Protein 4NAO (pdb70)

Structure (mmCIF, N/CA/C/O backbone):
data_4NAO
#
_entry.id   4NAO
#
_cell.length_a   91.304
_cell.length_b   91.304
_cell.length_c   79.189
_cell.angle_alpha   90.00
_cell.angle_beta   90.00
_cell.angle_gamma   90.00
#
_symmetry.space_group_name_H-M   'P 43 21 2'
#
loop_
_entity.id
_entity.type
_entity.pdbx_description
1 polymer 'Putative oxygenase'
2 non-polymer 'HEXAETHYLENE GLYCOL'
3 non-polymer '2-OXOGLUTARIC ACID'
4 non-polymer 'SODIUM ION'
5 non-polymer 'FE (II) ION'
6 water water
#
loop_
_atom_site.group_PDB
_atom_site.id
_atom_site.type_symbol
_atom_site.label_atom_id
_atom_site.label_alt_id
_atom_site.label_comp_id
_atom_site.label_asym_id
_atom_site.label_entity_id
_atom_site.label_seq_id
_atom_site.pdbx_PDB_ins_code
_atom_site.Cartn_x
_atom_site.Cartn_y
_atom_site.Cartn_z
_atom_site.occupancy
_atom_site.B_iso_or_equiv
_atom_site.auth_seq_id
_atom_site.auth_comp_id
_atom_site.auth_asym_id
_atom_site.auth_atom_id
_atom_site.pdbx_PDB_model_num
ATOM 1 N N . GLY A 1 22 ? 91.338 26.204 44.860 1.00 48.78 10 GLY A N 1
ATOM 2 C CA . GLY A 1 22 ? 89.904 26.122 44.658 1.00 39.08 10 GLY A CA 1
ATOM 3 C C . GLY A 1 22 ? 89.398 27.003 43.528 1.00 36.21 10 GLY A C 1
ATOM 4 O O . GLY A 1 22 ? 90.157 27.379 42.620 1.00 35.77 10 GLY A O 1
ATOM 5 N N . THR A 1 23 ? 88.109 27.333 43.581 1.00 28.17 11 THR A N 1
ATOM 6 C CA . THR A 1 23 ? 87.432 28.048 42.508 1.00 25.03 11 THR A CA 1
ATOM 7 C C . THR A 1 23 ? 87.939 29.467 42.459 1.00 27.17 11 THR A C 1
ATOM 8 O O . THR A 1 23 ? 88.072 30.129 43.496 1.00 27.47 11 THR A O 1
ATOM 12 N N . LYS A 1 24 ? 88.266 29.916 41.259 1.00 22.21 12 LYS A N 1
ATOM 13 C CA . LYS A 1 24 ? 88.810 31.247 41.067 1.00 22.84 12 LYS A CA 1
ATOM 14 C C . LYS A 1 24 ? 87.743 32.289 41.297 1.00 20.26 12 LYS A C 1
ATOM 15 O O . LYS A 1 24 ? 86.593 32.149 40.855 1.00 19.63 12 LYS A O 1
ATOM 21 N N . ARG A 1 25 ? 88.122 33.330 42.025 1.00 22.42 13 ARG A N 1
ATOM 22 C CA . ARG A 1 25 ? 87.197 34.412 42.316 1.00 19.20 13 ARG A CA 1
ATOM 23 C C . ARG A 1 25 ? 87.649 35.685 41.614 1.00 22.39 13 ARG A C 1
ATOM 24 O O . ARG A 1 25 ? 88.777 36.159 41.823 1.00 29.88 13 ARG A O 1
ATOM 32 N N . PHE A 1 26 ? 86.737 36.261 40.853 1.00 19.02 14 PHE A N 1
ATOM 33 C CA . PHE A 1 26 ? 87.004 37.413 40.032 1.00 19.70 14 PHE A CA 1
ATOM 34 C C . PHE A 1 26 ? 86.122 38.571 40.505 1.00 22.18 14 PHE A C 1
ATOM 35 O O . PHE A 1 26 ? 85.275 38.400 41.399 1.00 21.35 14 PHE A O 1
ATOM 43 N N . SER A 1 27 ? 86.367 39.755 39.955 1.00 25.43 15 SER A N 1
ATOM 44 C CA . SER A 1 27 ? 85.509 40.903 40.217 1.00 25.84 15 SER A CA 1
ATOM 45 C C . SER A 1 27 ? 84.863 41.331 38.896 1.00 27.24 15 SER A C 1
ATOM 46 O O . SER A 1 27 ? 85.165 40.787 37.803 1.00 23.70 15 SER A O 1
ATOM 49 N N . ILE A 1 28 ? 83.994 42.331 38.976 1.00 26.79 16 ILE A N 1
ATOM 50 C CA . ILE A 1 28 ? 83.343 42.861 37.781 1.00 28.65 16 ILE A CA 1
ATOM 51 C C . ILE A 1 28 ? 84.346 43.527 36.822 1.00 29.40 16 ILE A C 1
ATOM 52 O O . ILE A 1 28 ? 84.045 43.747 35.649 1.00 28.62 16 ILE A O 1
ATOM 57 N N . GLN A 1 29 ? 85.550 43.823 37.311 1.00 30.44 17 GLN A N 1
ATOM 58 C CA . GLN A 1 29 ? 86.563 44.418 36.447 1.00 32.80 17 GLN A CA 1
ATOM 59 C C . GLN A 1 29 ? 87.526 43.400 35.850 1.00 34.52 17 GLN A C 1
ATOM 60 O O . GLN A 1 29 ? 88.443 43.768 35.123 1.00 34.59 17 GLN A O 1
ATOM 66 N N . SER A 1 30 ? 87.318 42.119 36.148 1.00 25.77 18 SER A N 1
ATOM 67 C CA . SER A 1 30 ? 88.244 41.082 35.685 1.00 25.25 18 SER A CA 1
ATOM 68 C C . SER A 1 30 ? 88.195 40.824 34.174 1.00 24.28 18 SER A C 1
ATOM 69 O O . SER A 1 30 ? 87.201 41.118 33.493 1.00 27.41 18 SER A O 1
ATOM 72 N N . ASP A 1 31 ? 89.290 40.281 33.647 1.00 24.95 19 ASP A N 1
ATOM 73 C CA . ASP A 1 31 ? 89.406 39.975 32.223 1.00 27.46 19 ASP A CA 1
ATOM 74 C C . ASP A 1 31 ? 88.492 38.804 31.844 1.00 24.52 19 ASP A C 1
ATOM 75 O O . ASP A 1 31 ? 88.657 37.692 32.372 1.00 22.97 19 ASP A O 1
ATOM 80 N N . PRO A 1 32 ? 87.535 39.023 30.911 1.00 22.09 20 PRO A N 1
ATOM 81 C CA . PRO A 1 32 ? 86.670 37.897 30.557 1.00 21.58 20 PRO A CA 1
ATOM 82 C C . PRO A 1 32 ? 87.457 36.713 30.004 1.00 18.51 20 PRO A C 1
ATOM 83 O O . PRO A 1 32 ? 86.966 35.588 30.114 1.00 19.45 20 PRO A O 1
ATOM 87 N N . VAL A 1 33 ? 88.629 36.954 29.419 1.00 19.56 21 VAL A N 1
ATOM 88 C CA . VAL A 1 33 ? 89.413 35.855 28.880 1.00 23.61 21 VAL A CA 1
ATOM 89 C C . VAL A 1 33 ? 89.831 34.931 30.035 1.00 24.59 21 VAL A C 1
ATOM 90 O O . VAL A 1 33 ? 89.810 33.703 29.909 1.00 20.22 21 VAL A O 1
ATOM 94 N N . GLU A 1 34 ? 90.207 35.522 31.163 1.00 20.57 22 GLU A N 1
ATOM 95 C CA . GLU A 1 34 ? 90.593 34.706 32.316 1.00 22.45 22 GLU A CA 1
ATOM 96 C C . GLU A 1 34 ? 89.413 34.009 32.984 1.00 21.24 22 GLU A C 1
ATOM 97 O O . GLU A 1 34 ? 89.545 32.899 33.508 1.00 19.00 22 GLU A O 1
ATOM 103 N N . ILE A 1 35 ? 88.260 34.660 32.969 1.00 16.65 23 ILE A N 1
ATOM 104 C CA . ILE A 1 35 ? 87.052 34.029 33.496 1.00 15.66 23 ILE A CA 1
ATOM 105 C C . ILE A 1 35 ? 86.662 32.822 32.648 1.00 16.23 23 ILE A C 1
ATOM 106 O O . ILE A 1 35 ? 86.387 31.728 33.187 1.00 15.74 23 ILE A O 1
ATOM 111 N N . HIS A 1 36 ? 86.676 33.017 31.330 1.00 16.68 24 HIS A N 1
ATOM 112 C CA . HIS A 1 36 ? 86.431 31.939 30.383 1.00 19.00 24 HIS A CA 1
ATOM 113 C C . HIS A 1 36 ? 87.429 30.799 30.582 1.00 20.64 24 HIS A C 1
ATOM 114 O O . HIS A 1 36 ? 87.020 29.637 30.575 1.00 17.72 24 HIS A O 1
ATOM 121 N N . ARG A 1 37 ? 88.715 31.114 30.780 1.00 17.06 25 ARG A N 1
ATOM 122 C CA . ARG A 1 37 ? 89.697 30.062 30.995 1.00 17.50 25 ARG A CA 1
ATOM 123 C C . ARG A 1 37 ? 89.350 29.249 32.224 1.00 19.18 25 ARG A C 1
ATOM 124 O O . ARG A 1 37 ? 89.454 28.015 32.223 1.00 18.11 25 ARG A O 1
ATOM 132 N N . ALA A 1 38 ? 88.943 29.935 33.292 1.00 16.34 26 ALA A N 1
ATOM 133 C CA . ALA A 1 38 ? 88.590 29.222 34.508 1.00 15.84 26 ALA A CA 1
ATOM 134 C C . ALA A 1 38 ? 87.378 28.288 34.310 1.00 16.06 26 ALA A C 1
ATOM 135 O O . ALA A 1 38 ? 87.363 27.157 34.812 1.00 17.56 26 ALA A O 1
ATOM 137 N N . ILE A 1 39 ? 86.378 28.766 33.580 1.00 15.94 27 ILE A N 1
ATOM 138 C CA . ILE A 1 39 ? 85.213 27.940 33.218 1.00 17.36 27 ILE A CA 1
ATOM 139 C C . ILE A 1 39 ? 85.629 26.684 32.423 1.00 19.06 27 ILE A C 1
ATOM 140 O O . ILE A 1 39 ? 85.206 25.567 32.739 1.00 16.36 27 ILE A O 1
ATOM 145 N N . VAL A 1 40 ? 86.496 26.852 31.436 1.00 16.01 28 VAL A N 1
ATOM 146 C CA . VAL A 1 40 ? 86.980 25.710 30.659 1.00 14.72 28 VAL A CA 1
ATOM 147 C C . VAL A 1 40 ? 87.803 24.751 31.510 1.00 19.48 28 VAL A C 1
ATOM 148 O O . VAL A 1 40 ? 87.622 23.539 31.431 1.00 19.12 28 VAL A O 1
ATOM 152 N N . GLU A 1 41 ? 88.708 25.280 32.331 1.00 18.53 29 GLU A N 1
ATOM 153 C CA . GLU A 1 41 ? 89.605 24.418 33.079 1.00 20.06 29 GLU A CA 1
ATOM 154 C C . GLU A 1 41 ? 88.909 23.755 34.250 1.00 18.17 29 GLU A C 1
ATOM 155 O O . GLU A 1 41 ? 89.119 22.556 34.522 1.00 22.31 29 GLU A O 1
ATOM 161 N N . ASP A 1 42 ? 88.142 24.552 34.969 1.00 17.63 30 ASP A N 1
ATOM 162 C CA . ASP A 1 42 ? 87.590 24.147 36.268 1.00 17.43 30 ASP A CA 1
ATOM 163 C C . ASP A 1 42 ? 86.099 23.822 36.232 1.00 17.36 30 ASP A C 1
ATOM 164 O O . ASP A 1 42 ? 85.597 23.161 37.154 1.00 20.76 30 ASP A O 1
ATOM 169 N N . GLY A 1 43 ? 85.379 24.330 35.238 1.00 19.21 31 GLY A N 1
ATOM 170 C CA . GLY A 1 43 ? 83.951 24.070 35.145 1.00 17.00 31 GLY A CA 1
ATOM 171 C C . GLY A 1 43 ? 83.100 25.032 35.950 1.00 13.66 31 GLY A C 1
ATOM 172 O O . GLY A 1 43 ? 81.863 24.946 35.929 1.00 14.67 31 GLY A O 1
ATOM 173 N N . VAL A 1 44 ? 83.753 25.957 36.651 1.00 13.72 32 VAL A N 1
ATOM 174 C CA . VAL A 1 44 ? 83.073 26.845 37.575 1.00 17.46 32 VAL A CA 1
ATOM 175 C C . VAL A 1 44 ? 84.000 28.027 37.858 1.00 17.13 32 VAL A C 1
ATOM 176 O O . VAL A 1 44 ? 85.211 27.855 37.851 1.00 17.78 32 VAL A O 1
ATOM 180 N N . ALA A 1 45 ? 83.405 29.219 38.032 1.00 14.38 33 ALA A N 1
ATOM 181 C CA . ALA A 1 45 ? 84.128 30.459 38.367 1.00 17.32 33 ALA A CA 1
ATOM 182 C C . ALA A 1 45 ? 83.157 31.354 39.143 1.00 16.21 33 ALA A C 1
ATOM 183 O O . ALA A 1 45 ? 81.931 31.252 38.985 1.00 18.30 33 ALA A O 1
ATOM 185 N N . ILE A 1 46 ? 83.710 32.204 40.007 1.00 15.08 34 ILE A N 1
ATOM 186 C CA . ILE A 1 46 ? 82.891 33.094 40.832 1.00 15.46 34 ILE A CA 1
ATOM 187 C C . ILE A 1 46 ? 83.209 34.529 40.461 1.00 16.49 34 ILE A C 1
ATOM 188 O O . ILE A 1 46 ? 84.377 34.884 40.332 1.00 17.34 34 ILE A O 1
ATOM 193 N N . ILE A 1 47 ? 82.176 35.340 40.258 1.00 15.50 35 ILE A N 1
ATOM 194 C CA . ILE A 1 47 ? 82.362 36.788 40.105 1.00 14.01 35 ILE A CA 1
ATOM 195 C C . ILE A 1 47 ? 81.747 37.470 41.318 1.00 15.54 35 ILE A C 1
ATOM 196 O O . ILE A 1 47 ? 80.522 37.421 41.525 1.00 16.96 35 ILE A O 1
ATOM 201 N N . GLU A 1 48 ? 82.578 38.101 42.137 1.00 15.65 36 GLU A N 1
ATOM 202 C CA . GLU A 1 48 ? 82.055 38.826 43.308 1.00 16.26 36 GLU A CA 1
ATOM 203 C C . GLU A 1 48 ? 81.506 40.170 42.806 1.00 19.61 36 GLU A C 1
ATOM 204 O O . GLU A 1 48 ? 82.090 40.801 41.931 1.00 18.08 36 GLU A O 1
ATOM 210 N N . GLY A 1 49 ? 80.365 40.590 43.343 1.00 16.43 37 GLY A N 1
ATOM 211 C CA . GLY A 1 49 ? 79.748 41.839 42.906 1.00 16.17 37 GLY A CA 1
ATOM 212 C C . GLY A 1 49 ? 79.330 41.868 41.440 1.00 15.93 37 GLY A C 1
ATOM 213 O O . GLY A 1 49 ? 79.316 42.937 40.817 1.00 17.77 37 GLY A O 1
ATOM 214 N N . PHE A 1 50 ? 78.929 40.718 40.905 1.00 13.57 38 PHE A N 1
ATOM 215 C CA . PHE A 1 50 ? 78.384 40.616 39.558 1.00 14.26 38 PHE A CA 1
ATOM 216 C C . PHE A 1 50 ? 77.167 41.529 39.420 1.00 15.45 38 PHE A C 1
ATOM 217 O O . PHE A 1 50 ? 77.022 42.223 38.433 1.00 15.58 38 PHE A O 1
ATOM 225 N N . LEU A 1 51 ? 76.287 41.525 40.434 1.00 13.42 39 LEU A N 1
ATOM 226 C CA . LEU A 1 51 ? 75.206 42.522 40.516 1.00 13.93 39 LEU A CA 1
ATOM 227 C C . LEU A 1 51 ? 75.481 43.478 41.662 1.00 12.58 39 LEU A C 1
ATOM 228 O O . LEU A 1 51 ? 76.154 43.143 42.659 1.00 16.97 39 LEU A O 1
ATOM 233 N N . THR A 1 52 ? 74.939 44.695 41.545 1.00 15.73 40 THR A N 1
ATOM 234 C CA . THR A 1 52 ? 75.072 45.682 42.617 1.00 15.50 40 THR A CA 1
ATOM 235 C C . THR A 1 52 ? 74.003 45.410 43.680 1.00 14.49 40 THR A C 1
ATOM 236 O O . THR A 1 52 ? 72.996 44.780 43.367 1.00 14.86 40 THR A O 1
ATOM 240 N N . PRO A 1 53 ? 74.221 45.878 44.908 1.00 15.42 41 PRO A N 1
ATOM 241 C CA . PRO A 1 53 ? 73.203 45.686 45.955 1.00 15.95 41 PRO A CA 1
ATOM 242 C C . PRO A 1 53 ? 71.861 46.301 45.549 1.00 19.82 41 PRO A C 1
ATOM 243 O O . PRO A 1 53 ? 70.804 45.762 45.902 1.00 17.36 41 PRO A O 1
ATOM 247 N N . GLU A 1 54 ? 71.874 47.422 44.828 1.00 17.77 42 GLU A N 1
ATOM 248 C CA A GLU A 1 54 ? 70.614 48.007 44.336 0.50 18.55 42 GLU A CA 1
ATOM 249 C CA B GLU A 1 54 ? 70.602 47.995 44.397 0.50 18.32 42 GLU A CA 1
ATOM 250 C C . GLU A 1 54 ? 69.887 47.110 43.366 1.00 16.80 42 GLU A C 1
ATOM 251 O O . GLU A 1 54 ? 68.652 47.040 43.372 1.00 18.51 42 GLU A O 1
ATOM 262 N N . GLN A 1 55 ? 70.641 46.446 42.479 1.00 14.84 43 GLN A N 1
ATOM 263 C CA . GLN A 1 55 ? 70.028 45.490 41.547 1.00 13.95 43 GLN A CA 1
ATOM 264 C C . GLN A 1 55 ? 69.432 44.326 42.330 1.00 16.64 43 GLN A C 1
ATOM 265 O O . GLN A 1 55 ? 68.304 43.909 42.062 1.00 15.67 43 GLN A O 1
ATOM 271 N N . VAL A 1 56 ? 70.185 43.820 43.310 1.00 16.55 44 VAL A N 1
ATOM 272 C CA . VAL A 1 56 ? 69.704 42.721 44.151 1.00 15.50 44 VAL A CA 1
ATOM 273 C C . VAL A 1 56 ? 68.393 43.134 44.830 1.00 17.86 44 VAL A C 1
ATOM 274 O O . VAL A 1 56 ? 67.417 42.350 44.868 1.00 17.45 44 VAL A O 1
ATOM 278 N N . GLN A 1 57 ? 68.352 44.368 45.339 1.00 17.78 45 GLN A N 1
ATOM 279 C CA . GLN A 1 57 ? 67.151 44.875 46.014 1.00 18.94 45 GLN A CA 1
ATOM 280 C C . GLN A 1 57 ? 65.918 44.875 45.082 1.00 19.60 45 GLN A C 1
ATOM 281 O O . GLN A 1 57 ? 64.821 44.465 45.506 1.00 19.35 45 GLN A O 1
ATOM 287 N N . LYS A 1 58 ? 66.092 45.374 43.855 1.00 16.86 46 LYS A N 1
ATOM 288 C CA . LYS A 1 58 ? 65.008 45.453 42.855 1.00 17.89 46 LYS A CA 1
ATOM 289 C C . LYS A 1 58 ? 64.481 44.056 42.508 1.00 17.31 46 LYS A C 1
ATOM 290 O O . LYS A 1 58 ? 63.255 43.833 42.435 1.00 20.60 46 LYS A O 1
ATOM 296 N N . LEU A 1 59 ? 65.415 43.133 42.296 1.00 15.35 47 LEU A N 1
ATOM 297 C CA . LEU A 1 59 ? 65.057 41.776 41.896 1.00 17.35 47 LEU A CA 1
ATOM 298 C C . LEU A 1 59 ? 64.290 41.093 43.029 1.00 15.24 47 LEU A C 1
ATOM 299 O O . LEU A 1 59 ? 63.268 40.418 42.789 1.00 17.30 47 LEU A O 1
ATOM 304 N N . ASN A 1 60 ? 64.743 41.292 44.257 1.00 17.41 48 ASN A N 1
ATOM 305 C CA . ASN A 1 60 ? 64.039 40.677 45.372 1.00 16.59 48 ASN A CA 1
ATOM 306 C C . ASN A 1 60 ? 62.617 41.240 45.471 1.00 19.80 48 ASN A C 1
ATOM 307 O O . ASN A 1 60 ? 61.660 40.506 45.743 1.00 19.99 48 ASN A O 1
ATOM 312 N N . LYS A 1 61 ? 62.460 42.542 45.251 1.00 18.76 49 LYS A N 1
ATOM 313 C CA . LYS A 1 61 ? 61.125 43.132 45.352 1.00 20.46 49 LYS A CA 1
ATOM 314 C C . LYS A 1 61 ? 60.233 42.623 44.214 1.00 21.43 49 LYS A C 1
ATOM 315 O O . LYS A 1 61 ? 59.049 42.387 44.414 1.00 22.35 49 LYS A O 1
ATOM 321 N N . ASP A 1 62 ? 60.807 42.423 43.033 1.00 18.51 50 ASP A N 1
ATOM 322 C CA . ASP A 1 62 ? 60.026 41.902 41.913 1.00 17.31 50 ASP A CA 1
ATOM 323 C C . ASP A 1 62 ? 59.477 40.493 42.180 1.00 20.14 50 ASP A C 1
ATOM 324 O O . ASP A 1 62 ? 58.355 40.178 41.757 1.00 19.93 50 ASP A O 1
ATOM 329 N N . VAL A 1 63 ? 60.251 39.646 42.862 1.00 19.97 51 VAL A N 1
ATOM 330 C CA . VAL A 1 63 ? 59.832 38.254 43.045 1.00 19.27 51 VAL A CA 1
ATOM 331 C C . VAL A 1 63 ? 59.135 37.979 44.384 1.00 19.39 51 VAL A C 1
ATOM 332 O O . VAL A 1 63 ? 58.632 36.880 44.594 1.00 20.97 51 VAL A O 1
ATOM 336 N N . ASP A 1 64 ? 59.056 38.966 45.280 1.00 19.09 52 ASP A N 1
ATOM 337 C CA . ASP A 1 64 ? 58.440 38.727 46.579 1.00 21.49 52 ASP A CA 1
ATOM 338 C C . ASP A 1 64 ? 57.026 38.166 46.466 1.00 22.91 52 ASP A C 1
ATOM 339 O O . ASP A 1 64 ? 56.688 37.159 47.102 1.00 24.28 52 ASP A O 1
ATOM 344 N N . ALA A 1 65 ? 56.192 38.817 45.664 1.00 26.73 53 ALA A N 1
ATOM 345 C CA . ALA A 1 65 ? 54.793 38.389 45.601 1.00 30.06 53 ALA A CA 1
ATOM 346 C C . ALA A 1 65 ? 54.600 37.041 44.881 1.00 24.68 53 ALA A C 1
ATOM 347 O O . ALA A 1 65 ? 53.865 36.193 45.387 1.00 27.92 53 ALA A O 1
ATOM 349 N N . PRO A 1 66 ? 55.253 36.841 43.723 1.00 24.50 54 PRO A N 1
ATOM 350 C CA . PRO A 1 66 ? 55.130 35.535 43.054 1.00 25.07 54 PRO A CA 1
ATOM 351 C C . PRO A 1 66 ? 55.677 34.377 43.901 1.00 24.66 54 PRO A C 1
ATOM 352 O O . PRO A 1 66 ? 55.122 33.270 43.879 1.00 27.51 54 PRO A O 1
ATOM 356 N N . LEU A 1 67 ? 56.792 34.601 44.593 1.00 22.27 55 LEU A N 1
ATOM 357 C CA . LEU A 1 67 ? 57.310 33.550 45.485 1.00 23.67 55 LEU A CA 1
ATOM 358 C C . LEU A 1 67 ? 56.357 33.252 46.626 1.00 27.37 55 LEU A C 1
ATOM 359 O O . LEU A 1 67 ? 56.149 32.079 46.986 1.00 29.31 55 LEU A O 1
ATOM 364 N N . LYS A 1 68 ? 55.771 34.292 47.212 1.00 24.52 56 LYS A N 1
ATOM 365 C CA . LYS A 1 68 ? 54.814 34.060 48.276 1.00 29.93 56 LYS A CA 1
ATOM 366 C C . LYS A 1 68 ? 53.620 33.256 47.753 1.00 32.37 56 LYS A C 1
ATOM 367 O O . LYS A 1 68 ? 53.156 32.330 48.408 1.00 37.82 56 LYS A O 1
ATOM 373 N N . ALA A 1 69 ? 53.172 33.587 46.545 1.00 34.37 57 ALA A N 1
ATOM 374 C CA . ALA A 1 69 ? 52.057 32.884 45.922 1.00 34.19 57 ALA A CA 1
ATOM 375 C C . ALA A 1 69 ? 52.385 31.421 45.595 1.00 32.72 57 ALA A C 1
ATOM 376 O O . ALA A 1 69 ? 51.534 30.539 45.780 1.00 38.06 57 ALA A O 1
ATOM 378 N N . ASP A 1 70 ? 53.586 31.161 45.084 1.00 30.47 58 ASP A N 1
ATOM 379 C CA . ASP A 1 70 ? 53.992 29.792 44.778 1.00 31.13 58 ASP A CA 1
ATOM 380 C C . ASP A 1 70 ? 54.054 28.991 46.069 1.00 35.16 58 ASP A C 1
ATOM 381 O O . ASP A 1 70 ? 53.632 27.836 46.117 1.00 36.37 58 ASP A O 1
ATOM 386 N N . ARG A 1 71 ? 54.563 29.618 47.121 1.00 33.53 59 ARG A N 1
ATOM 387 C CA . ARG A 1 71 ? 54.782 28.927 48.381 1.00 36.85 59 ARG A CA 1
ATOM 388 C C . ARG A 1 71 ? 53.446 28.608 49.025 1.00 43.29 59 ARG A C 1
ATOM 389 O O . ARG A 1 71 ? 53.281 27.540 49.621 1.00 43.46 59 ARG A O 1
ATOM 397 N N . GLU A 1 72 ? 52.485 29.521 48.868 1.00 41.58 60 GLU A N 1
ATOM 398 C CA . GLU A 1 72 ? 51.154 29.372 49.470 1.00 45.97 60 GLU A CA 1
ATOM 399 C C . GLU A 1 72 ? 50.299 28.274 48.836 1.00 52.67 60 GLU A C 1
ATOM 400 O O . GLU A 1 72 ? 49.207 27.969 49.333 1.00 58.71 60 GLU A O 1
ATOM 406 N N . GLN A 1 73 ? 50.784 27.681 47.750 1.00 54.11 61 GLN A N 1
ATOM 407 C CA . GLN A 1 73 ? 50.134 26.504 47.180 1.00 62.52 61 GLN A CA 1
ATOM 408 C C . GLN A 1 73 ? 50.472 25.284 48.035 1.00 67.04 61 GLN A C 1
ATOM 409 O O . GLN A 1 73 ? 51.649 24.934 48.189 1.00 66.90 61 GLN A O 1
ATOM 415 N N . PHE A 1 86 ? 54.557 15.264 32.374 1.00 45.28 74 PHE A N 1
ATOM 416 C CA . PHE A 1 86 ? 54.853 15.922 33.650 1.00 44.79 74 PHE A CA 1
ATOM 417 C C . PHE A 1 86 ? 55.391 17.344 33.455 1.00 35.61 74 PHE A C 1
ATOM 418 O O . PHE A 1 86 ? 56.110 17.657 32.483 1.00 31.78 74 PHE A O 1
ATOM 426 N N . TRP A 1 87 ? 55.034 18.219 34.385 1.00 26.91 75 TRP A N 1
ATOM 427 C CA . TRP A 1 87 ? 55.555 19.573 34.363 1.00 23.11 75 TRP A CA 1
ATOM 428 C C . TRP A 1 87 ? 56.505 19.713 35.518 1.00 24.85 75 TRP A C 1
ATOM 429 O O . TRP A 1 87 ? 56.213 19.196 36.629 1.00 25.53 75 TRP A O 1
ATOM 440 N N . LEU A 1 88 ? 57.605 20.410 35.291 1.00 23.79 76 LEU A N 1
ATOM 441 C CA . LEU A 1 88 ? 58.614 20.568 36.328 1.00 22.86 76 LEU A CA 1
ATOM 442 C C . LEU A 1 88 ? 58.051 21.332 37.540 1.00 25.95 76 LEU A C 1
ATOM 443 O O . LEU A 1 88 ? 58.536 21.158 38.661 1.00 25.79 76 LEU A O 1
ATOM 448 N N . ALA A 1 89 ? 56.974 22.094 37.335 1.00 22.52 77 ALA A 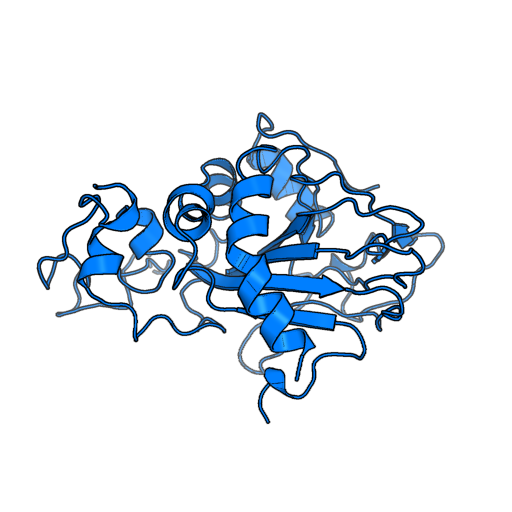N 1
ATOM 449 C CA . ALA A 1 89 ? 56.304 22.793 38.455 1.00 23.40 77 ALA A CA 1
ATOM 450 C C . ALA A 1 89 ? 55.878 21.812 39.522 1.00 25.46 77 ALA A C 1
ATOM 451 O O . ALA A 1 89 ? 55.763 22.179 40.706 1.00 28.80 77 ALA A O 1
ATOM 453 N N . ASP A 1 90 ? 55.584 20.579 39.105 1.00 23.15 78 ASP A N 1
ATOM 454 C CA . ASP A 1 90 ? 55.095 19.576 40.035 1.00 29.06 78 ASP A CA 1
ATOM 455 C C . ASP A 1 90 ? 56.193 18.773 40.739 1.00 30.35 78 ASP A C 1
ATOM 456 O O . ASP A 1 90 ? 55.900 17.862 41.517 1.00 37.00 78 ASP A O 1
ATOM 461 N N . PHE A 1 91 ? 57.443 19.141 40.513 1.00 27.06 79 PHE A N 1
ATOM 462 C CA . PHE A 1 91 ? 58.583 18.398 41.032 1.00 31.17 79 PHE A CA 1
ATOM 463 C C . PHE A 1 91 ? 59.492 19.269 41.898 1.00 31.32 79 PHE A C 1
ATOM 464 O O . PHE A 1 91 ? 60.658 18.943 42.111 1.00 31.80 79 PHE A O 1
ATOM 472 N N . ILE A 1 92 ? 58.952 20.391 42.366 1.00 27.67 80 ILE A N 1
ATOM 473 C CA . ILE A 1 92 ? 59.721 21.309 43.207 1.00 26.67 80 ILE A CA 1
ATOM 474 C C . ILE A 1 92 ? 59.833 20.703 44.615 1.00 27.58 80 ILE A C 1
ATOM 475 O O . ILE A 1 92 ? 58.835 20.295 45.197 1.00 29.01 80 ILE A O 1
ATOM 480 N N . PRO A 1 93 ? 61.062 20.598 45.150 1.00 24.20 81 PRO A N 1
ATOM 481 C CA . PRO A 1 93 ? 61.294 19.953 46.462 1.00 25.87 81 PRO A CA 1
ATOM 482 C C . PRO A 1 93 ? 60.590 20.642 47.633 1.00 26.90 81 PRO A C 1
ATOM 483 O O . PRO A 1 93 ? 60.283 21.827 47.535 1.00 27.78 81 PRO A O 1
ATOM 487 N N . ASP A 1 94 ? 60.363 19.916 48.722 1.00 28.04 82 ASP A N 1
ATOM 488 C CA . ASP A 1 94 ? 59.721 20.494 49.904 1.00 27.04 82 ASP A CA 1
ATOM 489 C C . ASP A 1 94 ? 60.469 21.758 50.343 1.00 25.96 82 ASP A C 1
ATOM 490 O O . ASP A 1 94 ? 61.698 21.821 50.266 1.00 24.95 82 ASP A O 1
ATOM 495 N N . HIS A 1 95 ? 59.695 22.773 50.730 1.00 26.27 83 HIS A N 1
ATOM 496 C CA . HIS A 1 95 ? 60.214 24.056 51.241 1.00 27.45 83 HIS A CA 1
ATOM 497 C C . HIS A 1 95 ? 60.837 24.972 50.219 1.00 26.82 83 HIS A C 1
ATOM 498 O O . HIS A 1 95 ? 61.332 26.035 50.594 1.00 24.65 83 HIS A O 1
ATOM 505 N N . VAL A 1 96 ? 60.846 24.576 48.939 1.00 22.62 84 VAL A N 1
ATOM 506 C CA . VAL A 1 96 ? 61.409 25.415 47.882 1.00 21.52 84 VAL A CA 1
ATOM 507 C C . VAL A 1 96 ? 60.248 26.053 47.130 1.00 23.96 84 VAL A C 1
ATOM 508 O O . VAL A 1 96 ? 59.208 25.406 46.908 1.00 25.51 84 VAL A O 1
ATOM 512 N N . ALA A 1 97 ? 60.396 27.332 46.805 1.00 21.05 85 ALA A N 1
ATOM 513 C CA . ALA A 1 97 ? 59.459 28.022 45.916 1.00 23.22 85 ALA A CA 1
ATOM 514 C C . ALA A 1 97 ? 60.240 28.505 44.723 1.00 20.70 85 ALA A C 1
ATOM 515 O O . ALA A 1 97 ? 61.415 28.818 44.822 1.00 20.43 85 ALA A O 1
ATOM 517 N N . ARG A 1 98 ? 59.597 28.560 43.564 1.00 19.00 86 ARG A N 1
ATOM 518 C CA . ARG A 1 98 ? 60.304 28.980 42.375 1.00 18.30 86 ARG A CA 1
ATOM 519 C C . ARG A 1 98 ? 59.404 29.880 41.551 1.00 18.73 86 ARG A C 1
ATOM 520 O O . ARG A 1 98 ? 58.176 29.683 41.504 1.00 23.00 86 ARG A O 1
ATOM 528 N N . VAL A 1 99 ? 60.009 30.842 40.872 1.00 15.91 87 VAL A N 1
ATOM 529 C CA . VAL A 1 99 ? 59.270 31.624 39.887 1.00 17.07 87 VAL A CA 1
ATOM 530 C C . VAL A 1 99 ? 60.119 31.759 38.642 1.00 15.17 87 VAL A C 1
ATOM 531 O O . VAL A 1 99 ? 61.309 32.097 38.702 1.00 16.13 87 VAL A O 1
ATOM 535 N N . HIS A 1 100 ? 59.496 31.467 37.507 1.00 14.22 88 HIS A N 1
ATOM 536 C CA . HIS A 1 100 ? 60.200 31.515 36.220 1.00 15.06 88 HIS A CA 1
ATOM 537 C C . HIS A 1 100 ? 59.739 32.691 35.368 1.00 16.37 88 HIS A C 1
ATOM 538 O O . HIS A 1 100 ? 58.901 33.480 35.807 1.00 14.91 88 HIS A O 1
ATOM 545 N N . ASN A 1 101 ? 60.288 32.804 34.156 1.00 12.61 89 ASN A N 1
ATOM 546 C CA . ASN A 1 101 ? 59.818 33.828 33.196 1.00 13.19 89 ASN A CA 1
ATOM 547 C C . ASN A 1 101 ? 59.967 35.237 33.759 1.00 14.31 89 ASN A C 1
ATOM 548 O O . ASN A 1 101 ? 59.040 36.072 33.646 1.00 16.15 89 ASN A O 1
ATOM 553 N N . LEU A 1 102 ? 61.135 35.520 34.314 1.00 14.94 90 LEU A N 1
ATOM 554 C CA . LEU A 1 102 ? 61.351 36.825 34.946 1.00 14.70 90 LEU A CA 1
ATOM 555 C C . LEU A 1 102 ? 61.236 37.965 33.928 1.00 15.90 90 LEU A C 1
ATOM 556 O O . LEU A 1 102 ? 60.851 39.076 34.298 1.00 15.35 90 LEU A O 1
ATOM 561 N N . VAL A 1 103 ? 61.553 37.749 32.639 1.00 15.20 91 VAL A N 1
ATOM 562 C CA A VAL A 1 103 ? 61.414 38.835 31.647 0.50 16.58 91 VAL A CA 1
ATOM 563 C CA B VAL A 1 103 ? 61.434 38.886 31.715 0.50 16.20 91 VAL A CA 1
ATOM 564 C C . VAL A 1 103 ? 60.000 39.418 31.629 1.00 17.50 91 VAL A C 1
ATOM 565 O O . VAL A 1 103 ? 59.796 40.605 31.346 1.00 19.88 91 VAL A O 1
ATOM 572 N N . ASP A 1 104 ? 59.002 38.564 31.909 1.00 15.95 92 ASP A N 1
ATOM 573 C CA . ASP A 1 104 ? 57.615 38.955 31.815 1.00 17.78 92 ASP A CA 1
ATOM 574 C C . ASP A 1 104 ? 57.252 40.070 32.771 1.00 20.82 92 ASP A C 1
ATOM 575 O O . ASP A 1 104 ? 56.324 40.821 32.506 1.00 21.79 92 ASP A O 1
ATOM 580 N N . PHE A 1 105 ? 57.937 40.130 33.903 1.00 17.81 93 PHE A N 1
ATOM 581 C CA . PHE A 1 105 ? 57.481 40.996 35.005 1.00 19.55 93 PHE A CA 1
ATOM 582 C C . PHE A 1 105 ? 58.583 41.734 35.772 1.00 20.47 93 PHE A C 1
ATOM 583 O O . PHE A 1 105 ? 58.278 42.493 36.704 1.00 24.54 93 PHE A O 1
ATOM 591 N N . SER A 1 106 ? 59.847 41.529 35.424 1.00 16.36 94 SER A N 1
ATOM 592 C CA . SER A 1 106 ? 60.922 42.244 36.109 1.00 17.18 94 SER A CA 1
ATOM 593 C C . SER A 1 106 ? 61.606 43.224 35.162 1.00 18.61 94 SER A C 1
ATOM 594 O O . SER A 1 106 ? 62.333 42.820 34.255 1.00 17.00 94 SER A O 1
ATOM 597 N N . HIS A 1 107 ? 61.412 44.516 35.425 1.00 20.57 95 HIS A N 1
ATOM 598 C CA . HIS A 1 107 ? 62.060 45.557 34.633 1.00 22.22 95 HIS A CA 1
ATOM 599 C C . HIS A 1 107 ? 63.572 45.426 34.765 1.00 20.64 95 HIS A C 1
ATOM 600 O O . HIS A 1 107 ? 64.289 45.511 33.766 1.00 18.88 95 HIS A O 1
ATOM 607 N N . CYS A 1 108 ? 64.070 45.204 35.991 1.00 18.26 96 CYS A N 1
ATOM 608 C CA . CYS A 1 108 ? 65.511 45.055 36.178 1.00 17.11 96 CYS A CA 1
ATOM 609 C C . CYS A 1 108 ? 66.060 43.894 35.355 1.00 17.84 96 CYS A C 1
ATOM 610 O O . CYS A 1 108 ? 67.095 44.016 34.671 1.00 17.89 96 CYS A O 1
ATOM 613 N N . PHE A 1 109 ? 65.366 42.757 35.381 1.00 15.25 97 PHE A N 1
ATOM 614 C CA . PHE A 1 109 ? 65.851 41.629 34.613 1.00 14.39 97 PHE A CA 1
ATOM 615 C C . PHE A 1 109 ? 65.894 41.936 33.110 1.00 14.60 97 PHE A C 1
ATOM 616 O O . PHE A 1 109 ? 66.931 41.684 32.443 1.00 14.39 97 PHE A O 1
ATOM 624 N N . ARG A 1 110 ? 64.802 42.466 32.566 1.00 15.22 98 ARG A N 1
ATOM 625 C CA . ARG A 1 110 ? 64.762 42.606 31.108 1.00 15.60 98 ARG A CA 1
ATOM 626 C C . ARG A 1 110 ? 65.641 43.734 30.568 1.00 18.88 98 ARG A C 1
ATOM 627 O O . ARG A 1 110 ? 66.075 43.657 29.414 1.00 18.74 98 ARG A O 1
ATOM 635 N N . HIS A 1 111 ? 65.944 44.740 31.401 1.00 16.95 99 HIS A N 1
ATOM 636 C CA . HIS A 1 111 ? 66.792 45.871 30.952 1.00 18.73 99 HIS A CA 1
ATOM 637 C C . HIS A 1 111 ? 68.211 45.866 31.505 1.00 23.53 99 HIS A C 1
ATOM 638 O O . HIS A 1 111 ? 69.154 46.280 30.824 1.00 27.35 99 HIS A O 1
ATOM 645 N N . GLU A 1 112 ? 68.383 45.444 32.747 1.00 16.24 100 GLU A N 1
ATOM 646 C CA . GLU A 1 112 ? 69.747 45.459 33.294 1.00 17.33 100 GLU A CA 1
ATOM 647 C C . GLU A 1 112 ? 70.461 44.124 33.155 1.00 18.79 100 GLU A C 1
ATOM 648 O O . GLU A 1 112 ? 71.590 44.067 32.650 1.00 19.03 100 GLU A O 1
ATOM 654 N N . ILE A 1 113 ? 69.816 43.037 33.565 1.00 15.73 101 ILE A N 1
ATOM 655 C CA . ILE A 1 113 ? 70.472 41.743 33.553 1.00 16.05 101 ILE A CA 1
ATOM 656 C C . ILE A 1 113 ? 70.725 41.298 32.109 1.00 15.11 101 ILE A C 1
ATOM 657 O O . ILE A 1 113 ? 71.800 40.813 31.781 1.00 15.34 101 ILE A O 1
ATOM 662 N N . LEU A 1 114 ? 69.738 41.468 31.230 1.00 12.92 102 LEU A N 1
ATOM 663 C CA . LEU A 1 114 ? 69.923 40.973 29.875 1.00 13.73 102 LEU A CA 1
ATOM 664 C C . LEU A 1 114 ? 70.891 41.790 29.060 1.00 15.48 102 LEU A C 1
ATOM 665 O O . LEU A 1 114 ? 71.241 41.365 27.963 1.00 16.45 102 LEU A O 1
ATOM 670 N N . ASN A 1 115 ? 71.337 42.928 29.587 1.00 14.42 103 ASN A N 1
ATOM 671 C CA . ASN A 1 115 ? 72.369 43.733 28.931 1.00 15.49 103 ASN A CA 1
ATOM 672 C C . ASN A 1 115 ? 73.683 43.746 29.682 1.00 15.44 103 ASN A C 1
ATOM 673 O O . ASN A 1 115 ? 74.554 44.583 29.404 1.00 19.12 103 ASN A O 1
ATOM 678 N N . HIS A 1 116 ? 73.840 42.824 30.628 1.00 13.93 104 HIS A N 1
ATOM 679 C CA . HIS A 1 116 ? 75.009 42.818 31.509 1.00 14.30 104 HIS A CA 1
ATOM 680 C C . HIS A 1 116 ? 76.271 42.626 30.674 1.00 17.53 104 HIS A C 1
ATOM 681 O O . HIS A 1 116 ? 76.435 41.582 30.031 1.00 13.88 104 HIS A O 1
ATOM 688 N N . GLU A 1 117 ? 77.173 43.613 30.688 1.00 15.01 105 GLU A N 1
ATOM 689 C CA . GLU A 1 117 ? 78.256 43.626 29.705 1.00 17.31 105 GLU A CA 1
ATOM 690 C C . GLU A 1 117 ? 79.251 42.477 29.920 1.00 17.05 105 GLU A C 1
ATOM 691 O O . GLU A 1 117 ? 79.689 41.813 28.957 1.00 17.80 105 GLU A O 1
ATOM 697 N N . LEU A 1 118 ? 79.583 42.204 31.172 1.00 14.80 106 LEU A N 1
ATOM 698 C CA . LEU A 1 118 ? 80.512 41.103 31.460 1.00 16.39 106 LEU A CA 1
ATOM 699 C C . LEU A 1 118 ? 79.880 39.740 31.154 1.00 15.12 106 LEU A C 1
ATOM 700 O O . LEU A 1 118 ? 80.552 38.858 30.593 1.00 14.99 106 LEU A O 1
ATOM 705 N N . LEU A 1 119 ? 78.601 39.560 31.496 1.00 11.83 107 LEU A N 1
ATOM 706 C CA . LEU A 1 119 ? 77.892 38.337 31.103 1.00 11.78 107 LEU A CA 1
ATOM 707 C C . LEU A 1 119 ? 78.073 38.099 29.610 1.00 13.30 107 LEU A C 1
ATOM 708 O O . LEU A 1 119 ? 78.435 36.997 29.149 1.00 13.37 107 LEU A O 1
ATOM 713 N N . HIS A 1 120 ? 77.799 39.137 28.816 1.00 11.47 108 HIS A N 1
ATOM 714 C CA . HIS A 1 120 ? 77.923 38.947 27.357 1.00 12.83 108 HIS A CA 1
ATOM 715 C C . HIS A 1 120 ? 79.343 38.658 26.879 1.00 14.62 108 HIS A C 1
ATOM 716 O O . HIS A 1 120 ? 79.520 37.799 25.992 1.00 14.26 108 HIS A O 1
ATOM 723 N N . LYS A 1 121 ? 80.354 39.322 27.455 1.00 13.64 109 LYS A N 1
ATOM 724 C CA . LYS A 1 121 ? 81.734 39.047 27.026 1.00 15.89 109 LYS A CA 1
ATOM 725 C C . LYS A 1 121 ? 82.087 37.585 27.312 1.00 15.11 109 LYS A C 1
ATOM 726 O O . LYS A 1 121 ? 82.723 36.931 26.487 1.00 16.42 109 LYS A O 1
ATOM 732 N N . ILE A 1 122 ? 81.655 37.085 28.470 1.00 13.63 110 ILE A N 1
ATOM 733 C CA . ILE A 1 122 ? 81.944 35.708 28.846 1.00 12.27 110 ILE A CA 1
ATOM 734 C C . ILE A 1 122 ? 81.186 34.730 27.938 1.00 14.18 110 ILE A C 1
ATOM 735 O O . ILE A 1 122 ? 81.747 33.737 27.474 1.00 13.79 110 ILE A O 1
ATOM 740 N N . CYS A 1 123 ? 79.910 34.997 27.701 1.00 12.31 111 CYS A N 1
ATOM 741 C CA . CYS A 1 123 ? 79.114 34.084 26.871 1.00 11.76 111 CYS A CA 1
ATOM 742 C C . CYS A 1 123 ? 79.621 34.062 25.435 1.00 13.63 111 CYS A C 1
ATOM 743 O O . CYS A 1 123 ? 79.617 32.993 24.799 1.00 13.11 111 CYS A O 1
ATOM 746 N N . ARG A 1 124 ? 80.059 35.204 24.895 1.00 12.85 112 ARG A N 1
ATOM 747 C CA A ARG A 1 124 ? 80.534 35.190 23.516 0.50 14.29 112 ARG A CA 1
ATOM 748 C CA B ARG A 1 124 ? 80.583 35.239 23.523 0.50 14.23 112 ARG A CA 1
ATOM 749 C C . ARG A 1 124 ? 81.739 34.250 23.396 1.00 15.44 112 ARG A C 1
ATOM 750 O O . ARG A 1 124 ? 81.827 33.444 22.426 1.00 16.58 112 ARG A O 1
ATOM 765 N N . LEU A 1 125 ? 82.648 34.314 24.365 1.00 12.41 113 LEU A N 1
ATOM 766 C CA . LEU A 1 125 ? 83.819 33.428 24.355 1.00 13.94 113 LEU A CA 1
ATOM 767 C C . LEU A 1 125 ? 83.426 31.977 24.602 1.00 11.92 113 LEU A C 1
ATOM 768 O O . LEU A 1 125 ? 83.912 31.072 23.908 1.00 16.28 113 LEU A O 1
ATOM 773 N N . THR A 1 126 ? 82.544 31.750 25.569 1.00 11.91 114 THR A N 1
ATOM 774 C CA . THR A 1 126 ? 82.164 30.378 25.926 1.00 11.88 114 THR A CA 1
ATOM 775 C C . THR A 1 126 ? 81.503 29.632 24.794 1.00 14.49 114 THR A C 1
ATOM 776 O O . THR A 1 126 ? 81.756 28.440 24.564 1.00 15.64 114 THR A O 1
ATOM 780 N N . PHE A 1 127 ? 80.634 30.332 24.062 1.00 12.05 115 PHE A N 1
ATOM 781 C CA . PHE A 1 127 ? 79.850 29.650 23.046 1.00 12.47 115 PHE A CA 1
ATOM 782 C C . PHE A 1 127 ? 80.365 29.846 21.629 1.00 12.83 115 PHE A C 1
ATOM 783 O O . PHE A 1 127 ? 79.668 29.502 20.686 1.00 13.93 115 PHE A O 1
ATOM 791 N N . GLU A 1 128 ? 81.588 30.367 21.486 1.00 14.57 116 GLU A N 1
ATOM 792 C CA A GLU A 1 128 ? 82.148 30.682 20.171 0.50 17.65 116 GLU A CA 1
ATOM 793 C CA B GLU A 1 128 ? 82.184 30.668 20.174 0.50 19.11 116 GLU A CA 1
ATOM 794 C C . GLU A 1 128 ? 82.060 29.499 19.174 1.00 18.04 116 GLU A C 1
ATOM 795 O O . GLU A 1 128 ? 81.748 29.693 17.987 1.00 19.29 116 GLU A O 1
ATOM 806 N N . GLU A 1 129 ? 82.266 28.275 19.651 1.00 17.00 117 GLU A N 1
ATOM 807 C CA . GLU A 1 129 ? 82.220 27.115 18.729 1.00 17.85 117 GLU A CA 1
ATOM 808 C C . GLU A 1 129 ? 80.826 26.898 18.152 1.00 15.72 117 GLU A C 1
ATOM 809 O O . GLU A 1 129 ? 80.704 26.396 17.029 1.00 19.07 117 GLU A O 1
ATOM 815 N N . SER A 1 130 ? 79.792 27.267 18.912 1.00 14.47 118 SER A N 1
ATOM 816 C CA . SER A 1 130 ? 78.408 27.001 18.489 1.00 14.63 118 SER A CA 1
ATOM 817 C C . SER A 1 130 ? 77.727 28.209 17.875 1.00 15.13 118 SER A C 1
ATOM 818 O O . SER A 1 130 ? 76.673 28.072 17.262 1.00 15.54 118 SER A O 1
ATOM 821 N N . GLY A 1 131 ? 78.273 29.397 18.104 1.00 16.80 119 GLY A N 1
ATOM 822 C CA . GLY A 1 131 ? 77.688 30.598 17.519 1.00 17.06 119 GLY A CA 1
ATOM 823 C C . GLY A 1 131 ? 77.048 31.444 18.597 1.00 15.45 119 GLY A C 1
ATOM 824 O O . GLY A 1 131 ? 77.590 31.619 19.714 1.00 17.78 119 GLY A O 1
ATOM 825 N N . ASP A 1 132 ? 75.863 31.978 18.295 1.00 13.93 120 ASP A N 1
ATOM 826 C CA . ASP A 1 132 ? 75.199 32.836 19.277 1.00 12.21 120 ASP A CA 1
ATOM 827 C C . ASP A 1 132 ? 74.565 32.071 20.424 1.00 13.71 120 ASP A C 1
ATOM 828 O O . ASP A 1 132 ? 74.523 30.825 20.451 1.00 14.23 120 ASP A O 1
ATOM 833 N N . TYR A 1 133 ? 74.130 32.832 21.420 1.00 11.97 121 TYR A N 1
ATOM 834 C CA . TYR A 1 133 ? 73.592 32.262 22.650 1.00 12.27 121 TYR A CA 1
ATOM 835 C C . TYR A 1 133 ? 72.371 33.109 23.006 1.00 12.12 121 TYR A C 1
ATOM 836 O O . TYR A 1 133 ? 72.203 34.242 22.500 1.00 11.53 121 TYR A O 1
ATOM 845 N N . TRP A 1 134 ? 71.505 32.548 23.856 1.00 10.98 122 TRP A N 1
ATOM 846 C CA . TRP A 1 134 ? 70.330 33.289 24.327 1.00 11.26 122 TRP A CA 1
ATOM 847 C C . TRP A 1 134 ? 69.852 32.723 25.665 1.00 11.41 122 TRP A C 1
ATOM 848 O O . TRP A 1 134 ? 70.483 31.844 26.248 1.00 10.89 122 TRP A O 1
ATOM 859 N N . LEU A 1 135 ? 68.753 33.267 26.180 1.00 8.77 123 LEU A N 1
ATOM 860 C CA . LEU A 1 135 ? 68.314 32.912 27.533 1.00 9.96 123 LEU A CA 1
ATOM 861 C C . LEU A 1 135 ? 67.566 31.581 27.571 1.00 10.79 123 LEU A C 1
ATOM 862 O O . LEU A 1 135 ? 66.456 31.456 27.010 1.00 13.40 123 LEU A O 1
ATOM 867 N N . GLY A 1 136 ? 68.152 30.591 28.258 1.00 10.04 124 GLY A N 1
ATOM 868 C CA . GLY A 1 136 ? 67.463 29.333 28.461 1.00 10.50 124 GLY A CA 1
ATOM 869 C C . GLY A 1 136 ? 66.359 29.508 29.502 1.00 9.76 124 GLY A C 1
ATOM 870 O O . GLY A 1 136 ? 65.243 29.041 29.295 1.00 11.20 124 GLY A O 1
ATOM 871 N N . TYR A 1 137 ? 66.669 30.204 30.591 1.00 10.07 125 TYR A N 1
ATOM 872 C CA . TYR A 1 137 ? 65.611 30.706 31.490 1.00 11.79 125 TYR A CA 1
ATOM 873 C C . TYR A 1 137 ? 66.226 31.679 32.469 1.00 11.36 125 TYR A C 1
ATOM 874 O O . TYR A 1 137 ? 67.427 31.591 32.794 1.00 11.35 125 TYR A O 1
ATOM 883 N N . GLY A 1 138 ? 65.363 32.541 33.011 1.00 12.41 126 GLY A N 1
ATOM 884 C CA . GLY A 1 138 ? 65.736 33.364 34.155 1.00 13.11 126 GLY A CA 1
ATOM 885 C C . GLY A 1 138 ? 64.688 33.057 35.209 1.00 14.5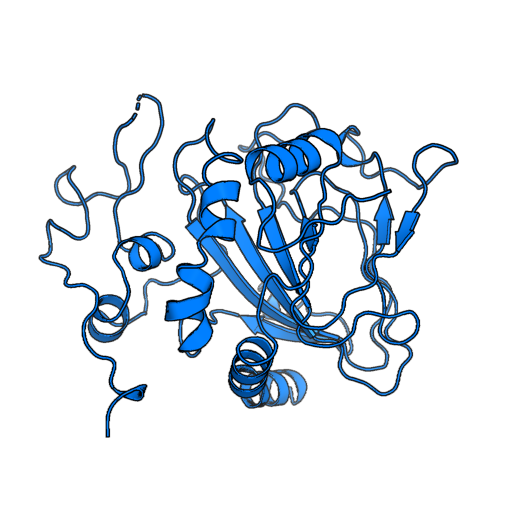1 126 GLY A C 1
ATOM 886 O O . GLY A 1 138 ? 63.494 33.132 34.928 1.00 14.73 126 GLY A O 1
ATOM 887 N N . ALA A 1 139 ? 65.132 32.692 36.419 1.00 11.78 127 ALA A N 1
ATOM 888 C CA . ALA A 1 139 ? 64.197 32.307 37.467 1.00 11.06 127 ALA A CA 1
ATOM 889 C C . ALA A 1 139 ? 64.769 32.725 38.781 1.00 11.23 127 ALA A C 1
ATOM 890 O O . ALA A 1 139 ? 65.946 33.052 38.871 1.00 12.45 127 ALA A O 1
ATOM 892 N N . VAL A 1 140 ? 63.918 32.701 39.820 1.00 12.10 128 VAL A N 1
ATOM 893 C CA . VAL A 1 140 ? 64.422 32.785 41.218 1.00 13.72 128 VAL A CA 1
ATOM 894 C C . VAL A 1 140 ? 63.965 31.543 41.950 1.00 14.35 128 VAL A C 1
ATOM 895 O O . VAL A 1 140 ? 62.793 31.137 41.856 1.00 16.10 128 VAL A O 1
ATOM 899 N N . ILE A 1 141 ? 64.898 30.920 42.670 1.00 14.48 129 ILE A N 1
ATOM 900 C CA . ILE A 1 141 ? 64.633 29.722 43.471 1.00 14.11 129 ILE A CA 1
ATOM 901 C C . ILE A 1 141 ? 64.799 30.130 44.914 1.00 17.26 129 ILE A C 1
ATOM 902 O O . ILE A 1 141 ? 65.829 30.679 45.276 1.00 18.93 129 ILE A O 1
ATOM 907 N N . GLU A 1 142 ? 63.795 29.887 45.729 1.00 16.03 130 GLU A N 1
ATOM 908 C CA . GLU A 1 142 ? 63.885 30.321 47.138 1.00 16.93 130 GLU A CA 1
ATOM 909 C C . GLU A 1 142 ? 63.845 29.079 47.986 1.00 19.16 130 GLU A C 1
ATOM 910 O O . GLU A 1 142 ? 62.808 28.405 48.081 1.00 20.97 130 GLU A O 1
ATOM 916 N N . ASN A 1 143 ? 64.978 28.764 48.604 1.00 17.96 131 ASN A N 1
ATOM 917 C CA . ASN A 1 143 ? 65.049 27.643 49.526 1.00 19.42 131 ASN A CA 1
ATOM 918 C C . ASN A 1 143 ? 64.650 28.133 50.914 1.00 21.33 131 ASN A C 1
ATOM 919 O O . ASN A 1 143 ? 65.394 28.894 51.534 1.00 22.42 131 ASN A O 1
ATOM 924 N N . GLY A 1 144 ? 63.495 27.701 51.422 1.00 21.74 132 GLY A N 1
ATOM 925 C CA . GLY A 1 144 ? 63.094 28.080 52.767 1.00 24.35 132 GLY A CA 1
ATOM 926 C C . GLY A 1 144 ? 63.824 27.244 53.789 1.00 24.29 132 GLY A C 1
ATOM 927 O O . GLY A 1 144 ? 64.445 26.232 53.468 1.00 24.08 132 GLY A O 1
ATOM 928 N N . PRO A 1 145 ? 63.765 27.677 55.043 1.00 25.44 133 PRO A N 1
ATOM 929 C CA . PRO A 1 145 ? 64.198 26.858 56.180 1.00 26.88 133 PRO A CA 1
ATOM 930 C C . PRO A 1 145 ? 63.611 25.449 56.013 1.00 29.96 133 PRO A C 1
ATOM 931 O O . PRO A 1 145 ? 62.439 25.319 55.653 1.00 28.11 133 PRO A O 1
ATOM 935 N N . GLY A 1 146 ? 64.430 24.423 56.194 1.00 28.04 134 GLY A N 1
ATOM 936 C CA . GLY A 1 146 ? 63.972 23.064 56.056 1.00 28.98 134 GLY A CA 1
ATOM 937 C C . GLY A 1 146 ? 64.323 22.463 54.706 1.00 27.58 134 GLY A C 1
ATOM 938 O O . GLY A 1 146 ? 64.203 21.242 54.553 1.00 30.18 134 GLY A O 1
ATOM 939 N N . THR A 1 147 ? 64.730 23.286 53.736 1.00 25.72 135 THR A N 1
ATOM 940 C CA . THR A 1 147 ? 65.207 22.736 52.450 1.00 24.45 135 THR A CA 1
ATOM 941 C C . THR A 1 147 ? 66.365 21.782 52.684 1.00 25.82 135 THR A C 1
ATOM 942 O O . THR A 1 147 ? 67.283 22.102 53.432 1.00 27.06 135 THR A O 1
ATOM 946 N N . THR A 1 148 ? 66.305 20.610 52.048 1.00 26.70 136 THR A N 1
ATOM 947 C CA A THR A 1 148 ? 67.255 19.516 52.228 0.50 28.46 136 THR A CA 1
ATOM 948 C CA B THR A 1 148 ? 67.320 19.580 52.274 0.50 25.69 136 THR A CA 1
ATOM 949 C C . THR A 1 148 ? 68.369 19.558 51.167 1.00 27.58 136 THR A C 1
ATOM 950 O O . THR A 1 148 ? 68.140 20.023 50.035 1.00 27.59 136 THR A O 1
ATOM 957 N N . GLU A 1 149 ? 69.547 19.053 51.525 1.00 28.67 137 GLU A N 1
ATOM 958 C CA . GLU A 1 149 ? 70.663 18.897 50.587 1.00 24.80 137 GLU A CA 1
ATOM 959 C C . GLU A 1 149 ? 70.215 18.062 49.392 1.00 23.34 137 GLU A C 1
ATOM 960 O O . GLU A 1 149 ? 69.529 17.040 49.565 1.00 29.10 137 GLU A O 1
ATOM 966 N N . GLN A 1 150 ? 70.647 18.464 48.205 1.00 23.62 138 GLN A N 1
ATOM 967 C CA . GLN A 1 150 ? 70.233 17.794 46.981 1.00 24.85 138 GLN A CA 1
ATOM 968 C C . GLN A 1 150 ? 71.116 16.615 46.646 1.00 25.07 138 GLN A C 1
ATOM 969 O O . GLN A 1 150 ? 72.131 16.378 47.294 1.00 24.75 138 GLN A O 1
ATOM 975 N N . LYS A 1 151 ? 70.746 15.879 45.598 1.00 27.05 139 LYS A N 1
ATOM 976 C CA . LYS A 1 151 ? 71.629 14.837 45.085 1.00 27.37 139 LYS A CA 1
ATOM 977 C C . LYS A 1 151 ? 72.663 15.479 44.170 1.00 21.33 139 LYS A C 1
ATOM 978 O O . LYS A 1 151 ? 72.376 16.504 43.548 1.00 24.14 139 LYS A O 1
ATOM 984 N N . TRP A 1 152 ? 73.851 14.879 44.076 1.00 26.56 140 TRP A N 1
ATOM 985 C CA . TRP A 1 152 ? 74.840 15.351 43.080 1.00 21.15 140 TRP A CA 1
ATOM 986 C C . TRP A 1 152 ? 74.202 15.322 41.699 1.00 19.95 140 TRP A C 1
ATOM 987 O O . TRP A 1 152 ? 73.530 14.335 41.362 1.00 24.08 140 TRP A O 1
ATOM 998 N N . HIS A 1 153 ? 74.453 16.365 40.907 1.00 19.62 141 HIS A N 1
ATOM 999 C CA . HIS A 1 153 ? 73.911 16.446 39.547 1.00 20.51 141 HIS A CA 1
ATOM 1000 C C . HIS A 1 153 ? 74.689 17.426 38.724 1.00 18.01 141 HIS A C 1
ATOM 1001 O O . HIS A 1 153 ? 75.514 18.177 39.246 1.00 18.87 141 HIS A O 1
ATOM 1008 N N . ARG A 1 154 ? 74.442 17.400 37.409 1.00 17.22 142 ARG A N 1
ATOM 1009 C CA . ARG A 1 154 ? 74.879 18.468 36.537 1.00 17.40 142 ARG A CA 1
ATOM 1010 C C . ARG A 1 154 ? 73.620 19.173 36.060 1.00 17.57 142 ARG A C 1
ATOM 1011 O O . ARG A 1 154 ? 72.562 18.549 36.004 1.00 19.10 142 ARG A O 1
ATOM 1019 N N . ASP A 1 155 ? 73.738 20.439 35.698 1.00 17.73 143 ASP A N 1
ATOM 1020 C CA . ASP A 1 155 ? 72.583 21.229 35.282 1.00 15.83 143 ASP A CA 1
ATOM 1021 C C . ASP A 1 155 ? 72.108 20.950 33.879 1.00 21.71 143 ASP A C 1
ATOM 1022 O O . ASP A 1 155 ? 70.985 21.314 33.522 1.00 22.86 143 ASP A O 1
ATOM 1027 N N . GLN A 1 156 ? 72.931 20.305 33.059 1.00 18.07 144 GLN A N 1
ATOM 1028 C CA . GLN A 1 156 ? 72.631 20.261 31.634 1.00 18.23 144 GLN A CA 1
ATOM 1029 C C . GLN A 1 156 ? 71.686 19.086 31.314 1.00 16.99 144 GLN A C 1
ATOM 1030 O O . GLN A 1 156 ? 71.945 17.962 31.701 1.00 19.32 144 GLN A O 1
ATOM 1036 N N . PRO A 1 157 ? 70.546 19.364 30.628 1.00 20.22 145 PRO A N 1
ATOM 1037 C CA . PRO A 1 157 ? 69.643 18.256 30.306 1.00 23.91 145 PRO A CA 1
ATOM 1038 C C . PRO A 1 157 ? 70.346 17.285 29.411 1.00 28.57 145 PRO A C 1
ATOM 1039 O O . PRO A 1 157 ? 71.180 17.707 28.602 1.00 28.43 145 PRO A O 1
ATOM 1043 N N . ARG A 1 158 ? 70.037 16.011 29.553 1.00 21.42 146 ARG A N 1
ATOM 1044 C CA . ARG A 1 158 ? 70.604 15.008 28.661 1.00 19.98 146 ARG A CA 1
ATOM 1045 C C . ARG A 1 158 ? 69.649 14.719 27.477 1.00 22.87 146 ARG A C 1
ATOM 1046 O O . ARG A 1 158 ? 68.514 14.280 27.640 1.00 25.48 146 ARG A O 1
ATOM 1054 N N . TYR A 1 159 ? 70.136 14.974 26.281 1.00 15.17 147 TYR A N 1
ATOM 1055 C CA . TYR A 1 159 ? 69.334 14.741 25.068 1.00 16.67 147 TYR A CA 1
ATOM 1056 C C . TYR A 1 159 ? 70.142 13.797 24.198 1.00 18.00 147 TYR A C 1
ATOM 1057 O O . TYR A 1 159 ? 71.337 14.062 23.967 1.00 17.25 147 TYR A O 1
ATOM 1066 N N . PRO A 1 160 ? 69.529 12.738 23.627 1.00 15.78 148 PRO A N 1
ATOM 1067 C CA . PRO A 1 160 ? 70.285 11.841 22.746 1.00 14.78 148 PRO A CA 1
ATOM 1068 C C . PRO A 1 160 ? 71.034 12.541 21.602 1.00 14.45 148 PRO A C 1
ATOM 1069 O O . PRO A 1 160 ? 72.110 12.091 21.202 1.00 16.37 148 PRO A O 1
ATOM 1073 N N . LEU A 1 161 ? 70.499 13.649 21.115 1.00 15.61 149 LEU A N 1
ATOM 1074 C CA . LEU A 1 161 ? 71.096 14.280 19.952 1.00 14.93 149 LEU A CA 1
ATOM 1075 C C . LEU A 1 161 ? 72.233 15.212 20.330 1.00 16.04 149 LEU A C 1
ATOM 1076 O O . LEU A 1 161 ? 72.984 15.639 19.425 1.00 18.55 149 LEU A O 1
ATOM 1081 N N . VAL A 1 162 ? 72.361 15.538 21.614 1.00 14.82 150 VAL A N 1
ATOM 1082 C CA . VAL A 1 162 ? 73.349 16.564 22.005 1.00 16.61 150 VAL A CA 1
ATOM 1083 C C . VAL A 1 162 ? 74.578 15.961 22.661 1.00 18.70 150 VAL A C 1
ATOM 1084 O O . VAL A 1 162 ? 74.469 15.174 23.605 1.00 19.67 150 VAL A O 1
ATOM 1088 N N . LYS A 1 163 ? 75.757 16.305 22.144 1.00 15.39 151 LYS A N 1
ATOM 1089 C CA . LYS A 1 163 ? 77.006 15.826 22.743 1.00 15.52 151 LYS A CA 1
ATOM 1090 C C . LYS A 1 163 ? 77.179 16.370 24.152 1.00 16.64 151 LYS A C 1
ATOM 1091 O O . LYS A 1 163 ? 76.974 17.545 24.405 1.00 19.67 151 LYS A O 1
ATOM 1097 N N . GLU A 1 164 ? 77.613 15.499 25.046 1.00 19.20 152 GLU A N 1
ATOM 1098 C CA . GLU A 1 164 ? 77.881 15.894 26.431 1.00 18.37 152 GLU A CA 1
ATOM 1099 C C . GLU A 1 164 ? 79.183 15.225 26.866 1.00 18.04 152 GLU A C 1
ATOM 1100 O O . GLU A 1 164 ? 79.651 14.260 26.270 1.00 21.32 152 GLU A O 1
ATOM 1106 N N . GLY A 1 165 ? 79.778 15.729 27.943 1.00 20.88 153 GLY A N 1
ATOM 1107 C CA . GLY A 1 165 ? 81.007 15.094 28.393 1.00 24.07 153 GLY A CA 1
ATOM 1108 C C . GLY A 1 165 ? 82.147 16.084 28.434 1.00 24.43 153 GLY A C 1
ATOM 1109 O O . GLY A 1 165 ? 81.987 17.224 27.976 1.00 20.36 153 GLY A O 1
ATOM 1110 N N . PRO A 1 166 ? 83.294 15.666 29.001 1.00 24.01 154 PRO A N 1
ATOM 1111 C CA . PRO A 1 166 ? 84.433 16.559 29.243 1.00 24.53 154 PRO A CA 1
ATOM 1112 C C . PRO A 1 166 ? 84.918 17.233 27.961 1.00 28.42 154 PRO A C 1
ATOM 1113 O O . PRO A 1 166 ? 85.364 18.389 28.002 1.00 33.01 154 PRO A O 1
ATOM 1117 N N . ASP A 1 167 ? 84.801 16.522 26.849 1.00 23.33 155 ASP A N 1
ATOM 1118 C CA . ASP A 1 167 ? 85.347 16.992 25.574 1.00 28.28 155 ASP A CA 1
ATOM 1119 C C . ASP A 1 167 ? 84.296 17.613 24.656 1.00 27.07 155 ASP A C 1
ATOM 1120 O O . ASP A 1 167 ? 84.610 18.028 23.546 1.00 25.68 155 ASP A O 1
ATOM 1125 N N . ALA A 1 168 ? 83.041 17.637 25.076 1.00 21.35 156 ALA A N 1
ATOM 1126 C CA . ALA A 1 168 ? 81.992 18.188 24.211 1.00 19.31 156 ALA A CA 1
ATOM 1127 C C . ALA A 1 168 ? 82.018 19.712 24.270 1.00 16.54 156 ALA A C 1
ATOM 1128 O O . ALA A 1 168 ? 82.475 20.283 25.269 1.00 18.33 156 ALA A O 1
ATOM 1130 N N . PRO A 1 169 ? 81.472 20.384 23.243 1.00 16.05 157 PRO A N 1
ATOM 1131 C CA . PRO A 1 169 ? 81.337 21.848 23.381 1.00 15.78 157 PRO A CA 1
ATOM 1132 C C . PRO A 1 169 ? 80.445 22.228 24.524 1.00 14.56 157 PRO A C 1
ATOM 1133 O O . PRO A 1 169 ? 79.568 21.444 24.962 1.00 15.14 157 PRO A O 1
ATOM 1137 N N . GLU A 1 170 ? 80.627 23.445 25.037 1.00 12.81 158 GLU A N 1
ATOM 1138 C CA . GLU A 1 170 ? 79.799 23.868 26.169 1.00 13.92 158 GLU A CA 1
ATOM 1139 C C . GLU A 1 170 ? 78.332 24.001 25.785 1.00 14.56 158 GLU A C 1
ATOM 1140 O O . GLU A 1 170 ? 77.989 24.681 24.799 1.00 16.00 158 GLU A O 1
ATOM 1146 N N . GLY A 1 171 ? 77.461 23.335 26.554 1.00 13.15 159 GLY A N 1
ATOM 1147 C CA . GLY A 1 171 ? 76.039 23.313 26.228 1.00 14.17 159 GLY A CA 1
ATOM 1148 C C . GLY A 1 171 ? 75.186 24.290 27.019 1.00 14.36 159 GLY A C 1
ATOM 1149 O O . GLY A 1 171 ? 74.014 24.493 26.693 1.00 14.10 159 GLY A O 1
ATOM 1150 N N . MET A 1 172 ? 75.748 24.874 28.089 1.00 12.36 160 MET A N 1
ATOM 1151 C CA . MET A 1 172 ? 74.989 25.830 28.917 1.00 11.65 160 MET A CA 1
ATOM 1152 C C . MET A 1 172 ? 75.947 26.533 29.854 1.00 14.14 160 MET A C 1
ATOM 1153 O O . MET A 1 172 ? 77.010 26.000 30.184 1.00 16.04 160 MET A O 1
ATOM 1158 N N . LEU A 1 173 ? 75.588 27.733 30.288 1.00 11.13 161 LEU A N 1
ATOM 1159 C CA . LEU A 1 173 ? 76.296 28.369 31.398 1.00 13.34 161 LEU A CA 1
ATOM 1160 C C . LEU A 1 173 ? 75.234 28.925 32.307 1.00 12.13 161 LEU A C 1
ATOM 1161 O O . LEU A 1 173 ? 74.399 29.730 31.849 1.00 13.38 161 LEU A O 1
ATOM 1166 N N . ASN A 1 174 ? 75.274 28.588 33.613 1.00 11.13 162 ASN A N 1
ATOM 1167 C CA . ASN A 1 174 ? 74.264 29.122 34.515 1.00 9.99 162 ASN A CA 1
ATOM 1168 C C . ASN A 1 174 ? 74.940 30.185 35.401 1.00 14.41 162 ASN A C 1
ATOM 1169 O O . ASN A 1 174 ? 75.853 29.845 36.180 1.00 14.36 162 ASN A O 1
ATOM 1174 N N . PHE A 1 175 ? 74.597 31.458 35.215 1.00 11.36 163 PHE A N 1
ATOM 1175 C CA . PHE A 1 175 ? 75.138 32.487 36.116 1.00 12.60 163 PHE A CA 1
ATOM 1176 C C . PHE A 1 175 ? 74.276 32.451 37.355 1.00 13.22 163 PHE A C 1
ATOM 1177 O O . PHE A 1 175 ? 73.237 33.108 37.411 1.00 13.76 163 PHE A O 1
ATOM 1185 N N . PHE A 1 176 ? 74.669 31.614 38.321 1.00 11.59 164 PHE A N 1
ATOM 1186 C CA . PHE A 1 176 ? 73.846 31.330 39.488 1.00 12.15 164 PHE A CA 1
ATOM 1187 C C . PHE A 1 176 ? 74.105 32.433 40.494 1.00 14.16 164 PHE A C 1
ATOM 1188 O O . PHE A 1 176 ? 75.128 32.450 41.180 1.00 15.22 164 PHE A O 1
ATOM 1196 N N . THR A 1 177 ? 73.156 33.359 40.584 1.00 11.35 165 THR A N 1
ATOM 1197 C CA . THR A 1 177 ? 73.420 34.638 41.264 1.00 11.85 165 THR A CA 1
ATOM 1198 C C . THR A 1 177 ? 72.741 34.690 42.629 1.00 11.85 165 THR A C 1
ATOM 1199 O O . THR A 1 177 ? 71.518 34.507 42.755 1.00 14.58 165 THR A O 1
ATOM 1203 N N . ALA A 1 178 ? 73.517 34.950 43.686 1.00 12.95 166 ALA A N 1
ATOM 1204 C CA . ALA A 1 178 ? 72.896 35.023 45.000 1.00 12.71 166 ALA A CA 1
ATOM 1205 C C . ALA A 1 178 ? 72.059 36.302 45.148 1.00 14.10 166 ALA A C 1
ATOM 1206 O O . ALA A 1 178 ? 72.548 37.405 44.813 1.00 14.60 166 ALA A O 1
ATOM 1208 N N . LEU A 1 179 ? 70.832 36.180 45.667 1.00 13.00 167 LEU A N 1
ATOM 1209 C CA . LEU A 1 179 ? 70.031 37.363 46.011 1.00 13.30 167 LEU A CA 1
ATOM 1210 C C . LEU A 1 179 ? 69.961 37.542 47.523 1.00 18.38 167 LEU A C 1
ATOM 1211 O O . LEU A 1 179 ? 69.448 38.554 48.020 1.00 17.50 167 LEU A O 1
ATOM 1216 N N . THR A 1 180 ? 70.447 36.540 48.267 1.00 15.65 168 THR A N 1
ATOM 1217 C CA . THR A 1 180 ? 70.580 36.642 49.722 1.00 18.20 168 THR A CA 1
ATOM 1218 C C . THR A 1 180 ? 71.926 36.013 50.072 1.00 16.28 168 THR A C 1
ATOM 1219 O O . THR A 1 180 ? 72.610 35.504 49.178 1.00 19.54 168 THR A O 1
ATOM 1223 N N . ASP A 1 181 ? 72.316 35.995 51.348 1.00 17.94 169 ASP A N 1
ATOM 1224 C CA . ASP A 1 181 ? 73.604 35.386 51.647 1.00 19.10 169 ASP A CA 1
ATOM 1225 C C . ASP A 1 181 ? 73.554 33.861 51.534 1.00 22.88 169 ASP A C 1
ATOM 1226 O O . ASP A 1 181 ? 72.589 33.221 51.985 1.00 30.10 169 ASP A O 1
ATOM 1231 N N . PHE A 1 182 ? 74.607 33.288 50.972 1.00 20.74 170 PHE A N 1
ATOM 1232 C CA . PHE A 1 182 ? 74.786 31.834 50.951 1.00 20.34 170 PHE A CA 1
ATOM 1233 C C . PHE A 1 182 ? 75.927 31.549 51.917 1.00 25.15 170 PHE A C 1
ATOM 1234 O O . PHE A 1 182 ? 77.107 31.800 51.607 1.00 22.20 170 PHE A O 1
ATOM 1242 N N . ASP A 1 183 ? 75.589 31.065 53.113 1.00 25.20 171 ASP A N 1
ATOM 1243 C CA . ASP A 1 183 ? 76.601 30.825 54.121 1.00 24.47 171 ASP A CA 1
ATOM 1244 C C . ASP A 1 183 ? 76.401 29.445 54.749 1.00 24.72 171 ASP A C 1
ATOM 1245 O O . ASP A 1 183 ? 75.586 28.664 54.267 1.00 25.30 171 ASP A O 1
ATOM 1250 N N . ALA A 1 184 ? 77.144 29.150 55.807 1.00 32.22 172 ALA A N 1
ATOM 1251 C CA . ALA A 1 184 ? 77.075 27.829 56.437 1.00 37.51 172 ALA A CA 1
ATOM 1252 C C . ALA A 1 184 ? 75.659 27.468 56.866 1.00 37.08 172 ALA A C 1
ATOM 1253 O O . ALA A 1 184 ? 75.242 26.323 56.728 1.00 43.11 172 ALA A O 1
ATOM 1255 N N . GLU A 1 185 ? 74.932 28.444 57.407 1.00 32.21 173 GLU A N 1
ATOM 1256 C CA . GLU A 1 185 ? 73.550 28.220 57.829 1.00 34.24 173 GLU A CA 1
ATOM 1257 C C . GLU A 1 185 ? 72.542 28.120 56.691 1.00 30.99 173 GLU A C 1
ATOM 1258 O O . GLU A 1 185 ? 71.767 27.158 56.603 1.00 31.50 173 GLU A O 1
ATOM 1264 N N . THR A 1 186 ? 72.543 29.104 55.795 1.00 25.48 174 THR A N 1
ATOM 1265 C CA . THR A 1 186 ? 71.513 29.134 54.782 1.00 24.30 174 THR A CA 1
ATOM 1266 C C . THR A 1 186 ? 71.780 28.108 53.684 1.00 21.43 174 THR A C 1
ATOM 1267 O O . THR A 1 186 ? 70.867 27.727 52.958 1.00 25.25 174 THR A O 1
ATOM 1271 N N . GLY A 1 187 ? 73.050 27.719 53.559 1.00 27.63 175 GLY A N 1
ATOM 1272 C CA . GLY A 1 187 ? 73.459 26.689 52.621 1.00 24.36 175 GLY A CA 1
ATOM 1273 C C . GLY A 1 187 ? 74.390 27.163 51.513 1.00 20.90 175 GLY A C 1
ATOM 1274 O O . GLY A 1 187 ? 74.026 28.006 50.704 1.00 25.78 175 GLY A O 1
ATOM 1275 N N . LYS A 1 188 ? 75.604 26.621 51.494 1.00 25.69 176 LYS A N 1
ATOM 1276 C CA . LYS A 1 188 ? 76.529 26.890 50.377 1.00 21.63 176 LYS A CA 1
ATOM 1277 C C . LYS A 1 188 ? 76.428 25.764 49.387 1.00 20.35 176 LYS A C 1
ATOM 1278 O O . LYS A 1 188 ? 76.411 24.593 49.799 1.00 27.03 176 LYS A O 1
ATOM 1284 N N . THR A 1 189 ? 76.427 26.078 48.088 1.00 18.71 177 THR A N 1
ATOM 1285 C CA . THR A 1 189 ? 76.365 25.028 47.065 1.00 18.16 177 THR A CA 1
ATOM 1286 C C . THR A 1 189 ? 77.727 24.337 47.046 1.00 19.16 177 THR A C 1
ATOM 1287 O O . THR A 1 189 ? 78.762 24.969 47.287 1.00 21.59 177 THR A O 1
ATOM 1291 N N . GLN A 1 190 ? 77.708 23.018 46.874 1.00 20.18 178 GLN A N 1
ATOM 1292 C CA . GLN A 1 190 ? 78.901 22.182 46.941 1.00 19.85 178 GLN A CA 1
ATOM 1293 C C . GLN A 1 190 ? 79.242 21.815 45.512 1.00 20.77 178 GLN A C 1
ATOM 1294 O O . GLN A 1 190 ? 78.361 21.389 44.752 1.00 20.57 178 GLN A O 1
ATOM 1300 N N . TYR A 1 191 ? 80.506 21.994 45.137 1.00 20.74 179 TYR A N 1
ATOM 1301 C CA . TYR A 1 191 ? 80.942 21.650 43.777 1.00 21.82 179 TYR A CA 1
ATOM 1302 C C . TYR A 1 191 ? 82.065 20.658 43.898 1.00 23.85 179 TYR A C 1
ATOM 1303 O O . TYR A 1 191 ? 82.938 20.806 44.761 1.00 24.39 179 TYR A O 1
ATOM 1312 N N . ILE A 1 192 ? 82.053 19.628 43.053 1.00 23.79 180 ILE A N 1
ATOM 1313 C CA . ILE A 1 192 ? 83.140 18.669 43.128 1.00 28.00 180 ILE A CA 1
ATOM 1314 C C . ILE A 1 192 ? 84.188 19.185 42.173 1.00 29.30 180 ILE A C 1
ATOM 1315 O O . ILE A 1 192 ? 83.999 19.189 40.957 1.00 27.44 180 ILE A O 1
ATOM 1320 N N . LEU A 1 193 ? 85.279 19.669 42.745 1.00 33.32 181 LEU A N 1
ATOM 1321 C CA . LEU A 1 193 ? 86.324 20.279 41.954 1.00 34.46 181 LEU A CA 1
ATOM 1322 C C . LEU A 1 193 ? 86.916 19.166 41.112 1.00 30.47 181 LEU A C 1
ATOM 1323 O O . LEU A 1 193 ? 87.168 18.080 41.612 1.00 30.37 181 LEU A O 1
ATOM 1328 N N . GLY A 1 194 ? 87.127 19.433 39.837 1.00 26.91 182 GLY A N 1
ATOM 1329 C CA . GLY A 1 194 ? 87.678 18.425 38.950 1.00 37.38 182 GLY A CA 1
ATOM 1330 C C . GLY A 1 194 ? 86.625 17.654 38.162 1.00 32.49 182 GLY A C 1
ATOM 1331 O O . GLY A 1 194 ? 86.943 16.984 37.181 1.00 37.47 182 GLY A O 1
ATOM 1332 N N . SER A 1 195 ? 85.361 17.746 38.563 1.00 28.57 183 SER A N 1
ATOM 1333 C CA . SER A 1 195 ? 84.347 16.855 37.968 1.00 25.07 183 SER A CA 1
ATOM 1334 C C . SER A 1 195 ? 83.992 17.187 36.531 1.00 24.97 183 SER A C 1
ATOM 1335 O O . SER A 1 195 ? 83.432 16.356 35.793 1.00 23.14 183 SER A O 1
ATOM 1338 N N . ASN A 1 196 ? 84.310 18.405 36.101 1.00 23.57 184 ASN A N 1
ATOM 1339 C CA . ASN A 1 196 ? 84.105 18.769 34.732 1.00 23.43 184 ASN A CA 1
ATOM 1340 C C . ASN A 1 196 ? 84.994 17.961 33.781 1.00 23.11 184 ASN A C 1
ATOM 1341 O O . ASN A 1 196 ? 84.766 17.976 32.581 1.00 25.35 184 ASN A O 1
ATOM 1346 N N . LYS A 1 197 ? 85.982 17.250 34.326 1.00 24.52 185 LYS A N 1
ATOM 1347 C CA . LYS A 1 197 ? 86.892 16.455 33.501 1.00 27.97 185 LYS A CA 1
ATOM 1348 C C . LYS A 1 197 ? 86.459 14.987 33.430 1.00 26.06 185 LYS A C 1
ATOM 1349 O O . LYS A 1 197 ? 87.081 14.180 32.731 1.00 30.92 185 LYS A O 1
ATOM 1355 N N . ARG A 1 198 ? 85.393 14.653 34.164 1.00 26.62 186 ARG A N 1
ATOM 1356 C CA . ARG A 1 198 ? 84.949 13.264 34.336 1.00 28.07 186 ARG A CA 1
ATOM 1357 C C . ARG A 1 198 ? 83.716 12.971 33.484 1.00 22.32 186 ARG A C 1
ATOM 1358 O O . ARG A 1 198 ? 82.882 13.834 33.268 1.00 23.90 186 ARG A O 1
ATOM 1366 N N . VAL A 1 199 ? 83.607 11.723 33.028 1.00 25.01 187 VAL A N 1
ATOM 1367 C CA . VAL A 1 199 ? 82.360 11.308 32.395 1.00 24.25 187 VAL A CA 1
ATOM 1368 C C . VAL A 1 199 ? 81.220 11.128 33.430 1.00 22.93 187 VAL A C 1
ATOM 1369 O O . VAL A 1 199 ? 80.144 11.707 33.272 1.00 24.88 187 VAL A O 1
ATOM 1373 N N . GLU A 1 200 ? 81.469 10.316 34.465 1.00 26.93 188 GLU A N 1
ATOM 1374 C CA . GLU A 1 200 ? 80.468 10.078 35.513 1.00 26.99 188 GLU A CA 1
ATOM 1375 C C . GLU A 1 200 ? 80.383 11.314 36.416 1.00 29.76 188 GLU A C 1
ATOM 1376 O O . GLU A 1 200 ? 81.292 12.153 36.391 1.00 30.05 188 GLU A O 1
ATOM 1382 N N . LEU A 1 201 ? 79.294 11.453 37.176 1.00 28.36 189 LEU A N 1
ATOM 1383 C CA . LEU A 1 201 ? 79.187 12.555 38.146 1.00 24.76 189 LEU A CA 1
ATOM 1384 C C . LEU A 1 201 ? 80.373 12.552 39.092 1.00 27.92 189 LEU A C 1
ATOM 1385 O O . LEU A 1 201 ? 80.973 13.601 39.356 1.00 28.87 189 LEU A O 1
ATOM 1390 N N . GLY A 1 202 ? 80.687 11.373 39.609 1.00 29.02 190 GLY A N 1
ATOM 1391 C CA . GLY A 1 202 ? 81.832 11.192 40.471 1.00 28.11 190 GLY A CA 1
ATOM 1392 C C . GLY A 1 202 ? 81.491 11.490 41.915 1.00 35.22 190 GLY A C 1
ATOM 1393 O O . GLY A 1 202 ? 80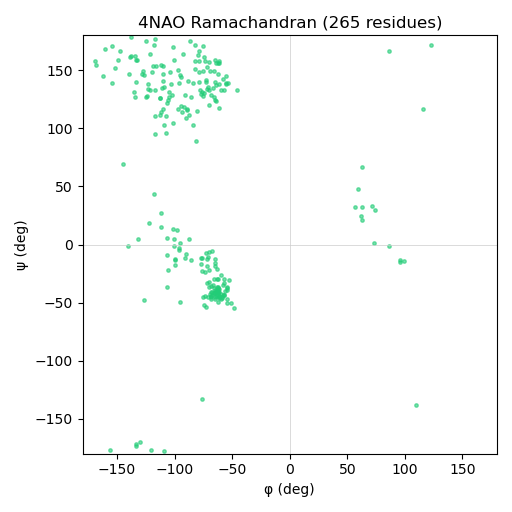.443 12.074 42.239 1.00 35.81 190 GLY A O 1
ATOM 1394 N N . GLU A 1 203 ? 82.396 11.076 42.782 1.00 41.04 191 GLU A N 1
ATOM 1395 C CA . GLU A 1 203 ? 82.302 11.325 44.201 1.00 48.69 191 GLU A CA 1
ATOM 1396 C C . GLU A 1 203 ? 83.515 12.151 44.551 1.00 47.63 191 GLU A C 1
ATOM 1397 O O . GLU A 1 203 ? 84.539 12.062 43.875 1.00 50.14 191 GLU A O 1
ATOM 1403 N N . PRO A 1 204 ? 83.418 12.955 45.612 1.00 44.90 192 PRO A N 1
ATOM 1404 C CA . PRO A 1 204 ? 84.634 13.621 46.066 1.00 41.36 192 PRO A CA 1
ATOM 1405 C C . PRO A 1 204 ? 85.668 12.583 46.484 1.00 45.17 192 PRO A C 1
ATOM 1406 O O . PRO A 1 204 ? 85.321 11.588 47.119 1.00 47.90 192 PRO A O 1
ATOM 1410 N N . ASP A 1 205 ? 86.922 12.806 46.117 1.00 44.78 193 ASP A N 1
ATOM 1411 C CA . ASP A 1 205 ? 88.016 12.050 46.703 1.00 50.08 193 ASP A CA 1
ATOM 1412 C C . ASP A 1 205 ? 89.068 13.054 47.154 1.00 49.62 193 ASP A C 1
ATOM 1413 O O . ASP A 1 205 ? 88.816 14.267 47.147 1.00 44.72 193 ASP A O 1
ATOM 1418 N N . ALA A 1 206 ? 90.243 12.563 47.534 1.00 49.97 194 ALA A N 1
ATOM 1419 C CA . ALA A 1 206 ? 91.341 13.447 47.909 1.00 53.17 194 ALA A CA 1
ATOM 1420 C C . ALA A 1 206 ? 91.664 14.479 46.819 1.00 55.54 194 ALA A C 1
ATOM 1421 O O . ALA A 1 206 ? 91.976 15.631 47.127 1.00 61.80 194 ALA A O 1
ATOM 1423 N N . ASP A 1 207 ? 91.555 14.066 45.556 1.00 53.74 195 ASP A N 1
ATOM 1424 C CA . ASP A 1 207 ? 91.949 14.890 44.408 1.00 53.89 195 ASP A CA 1
ATOM 1425 C C . ASP A 1 207 ? 90.758 15.561 43.728 1.00 53.94 195 ASP A C 1
ATOM 1426 O O . ASP A 1 207 ? 90.886 16.205 42.668 1.00 51.36 195 ASP A O 1
ATOM 1431 N N . HIS A 1 208 ? 89.588 15.383 44.324 1.00 53.04 196 HIS A N 1
ATOM 1432 C CA . HIS A 1 208 ? 88.382 16.039 43.834 1.00 49.94 196 HIS A CA 1
ATOM 1433 C C . HIS A 1 208 ? 87.576 16.352 45.070 1.00 48.32 196 HIS A C 1
ATOM 1434 O O . HIS A 1 208 ? 86.545 15.739 45.314 1.00 41.35 196 HIS A O 1
ATOM 1441 N N . PRO A 1 209 ? 88.065 17.301 45.875 1.00 48.38 197 PRO A N 1
ATOM 1442 C CA . PRO A 1 209 ? 87.384 17.566 47.142 1.00 45.97 197 PRO A CA 1
ATOM 1443 C C . PRO A 1 209 ? 86.157 18.445 46.888 1.00 38.52 197 PRO A C 1
ATOM 1444 O O . PRO A 1 209 ? 86.023 19.057 45.825 1.00 36.54 197 PRO A O 1
ATOM 1448 N N . ILE A 1 210 ? 85.244 18.487 47.852 1.00 37.56 198 ILE A N 1
ATOM 1449 C CA . ILE A 1 210 ? 84.098 19.355 47.712 1.00 33.02 198 ILE A CA 1
ATOM 1450 C C . ILE A 1 210 ? 84.561 20.770 48.030 1.00 33.97 198 ILE A C 1
ATOM 1451 O O . ILE A 1 210 ? 85.258 20.978 49.040 1.00 32.77 198 ILE A O 1
ATOM 1456 N N . GLU A 1 211 ? 84.193 21.736 47.183 1.00 28.13 199 GLU A N 1
ATOM 1457 C CA . GLU A 1 211 ? 84.256 23.131 47.616 1.00 26.96 199 GLU A CA 1
ATOM 1458 C C . GLU A 1 211 ? 82.858 23.617 47.955 1.00 22.20 199 GLU A C 1
ATOM 1459 O O . GLU A 1 211 ? 81.943 23.458 47.168 1.00 26.31 199 GLU A O 1
ATOM 1465 N N . TYR A 1 212 ? 82.714 24.205 49.147 1.00 24.77 200 TYR A N 1
ATOM 1466 C CA . TYR A 1 212 ? 81.461 24.830 49.521 1.00 22.06 200 TYR A CA 1
ATOM 1467 C C . TYR A 1 212 ? 81.631 26.299 49.231 1.00 23.16 200 TYR A C 1
ATOM 1468 O O . TYR A 1 212 ? 82.478 26.966 49.844 1.00 27.52 200 TYR A O 1
ATOM 1477 N N . VAL A 1 213 ? 80.829 26.801 48.313 1.00 20.45 201 VAL A N 1
ATOM 1478 C CA . VAL A 1 213 ? 80.980 28.181 47.868 1.00 18.85 201 VAL A CA 1
ATOM 1479 C C . VAL A 1 213 ? 80.078 29.127 48.653 1.00 18.68 201 VAL A C 1
ATOM 1480 O O . VAL A 1 213 ? 78.846 29.068 48.539 1.00 20.46 201 VAL A O 1
ATOM 1484 N N . GLY A 1 214 ? 80.701 30.015 49.420 1.00 22.37 202 GLY A N 1
ATOM 1485 C CA . GLY A 1 214 ? 79.979 31.089 50.077 1.00 22.55 202 GLY A CA 1
ATOM 1486 C C . GLY A 1 214 ? 79.777 32.267 49.142 1.00 21.42 202 GLY A C 1
ATOM 1487 O O . GLY A 1 214 ? 80.681 32.600 48.374 1.00 22.26 202 GLY A O 1
ATOM 1488 N N . LEU A 1 215 ? 78.590 32.883 49.176 1.00 18.50 203 LEU A N 1
ATOM 1489 C CA . LEU A 1 215 ? 78.275 34.043 48.306 1.00 16.50 203 LEU A CA 1
ATOM 1490 C C . LEU A 1 215 ? 77.615 35.147 49.124 1.00 19.93 203 LEU A C 1
ATOM 1491 O O . LEU A 1 215 ? 76.803 34.864 50.007 1.00 22.03 203 LEU A O 1
ATOM 1496 N N . LYS A 1 216 ? 77.990 36.400 48.854 1.00 17.59 204 LYS A N 1
ATOM 1497 C CA A LYS A 1 216 ? 77.243 37.551 49.340 0.50 18.97 204 LYS A CA 1
ATOM 1498 C CA B LYS A 1 216 ? 77.219 37.523 49.363 0.50 18.90 204 LYS A CA 1
ATOM 1499 C C . LYS A 1 216 ? 76.192 37.882 48.290 1.00 15.66 204 LYS A C 1
ATOM 1500 O O . LYS A 1 216 ? 76.334 37.504 47.125 1.00 16.24 204 LYS A O 1
ATOM 1511 N N . PRO A 1 217 ? 75.113 38.583 48.681 1.00 16.62 205 PRO A N 1
ATOM 1512 C CA . PRO A 1 217 ? 74.112 38.874 47.656 1.00 14.98 205 PRO A CA 1
ATOM 1513 C C . PRO A 1 217 ? 74.726 39.694 46.517 1.00 18.32 205 PRO A C 1
ATOM 1514 O O . PRO A 1 217 ? 75.478 40.665 46.762 1.00 18.24 205 PRO A O 1
ATOM 1518 N N . GLY A 1 218 ? 74.445 39.279 45.292 1.00 15.71 206 GLY A N 1
ATOM 1519 C CA . GLY A 1 218 ? 75.017 39.920 44.116 1.00 13.01 206 GLY A CA 1
ATOM 1520 C C . GLY A 1 218 ? 76.267 39.237 43.595 1.00 16.40 206 GLY A C 1
ATOM 1521 O O . GLY A 1 218 ? 76.700 39.515 42.472 1.00 15.75 206 GLY A O 1
ATOM 1522 N N . ASP A 1 219 ? 76.855 38.331 44.380 1.00 15.23 207 ASP A N 1
ATOM 1523 C CA . ASP A 1 219 ? 77.935 37.488 43.836 1.00 14.10 207 ASP A CA 1
ATOM 1524 C C . ASP A 1 219 ? 77.308 36.382 43.010 1.00 14.88 207 ASP A C 1
ATOM 1525 O O . ASP A 1 219 ? 76.174 35.945 43.291 1.00 14.75 207 ASP A O 1
ATOM 1530 N N . THR A 1 220 ? 78.015 35.948 41.968 1.00 12.74 208 THR A N 1
ATOM 1531 C CA A THR A 1 220 ? 77.524 34.866 41.095 0.50 11.79 208 THR A CA 1
ATOM 1532 C CA B THR A 1 220 ? 77.534 34.813 41.176 0.50 14.04 208 THR A CA 1
ATOM 1533 C C . THR A 1 220 ? 78.538 33.727 41.001 1.00 13.08 208 THR A C 1
ATOM 1534 O O . THR A 1 220 ? 79.742 33.960 40.965 1.00 16.23 208 THR A O 1
ATOM 1541 N N . THR A 1 221 ? 78.028 32.504 40.928 1.00 13.43 209 THR A N 1
ATOM 1542 C CA . THR A 1 221 ? 78.872 31.384 40.586 1.00 12.35 209 THR A CA 1
ATOM 1543 C C . THR A 1 221 ? 78.476 31.015 39.153 1.00 11.69 209 THR A C 1
ATOM 1544 O O . THR A 1 221 ? 77.307 30.729 38.913 1.00 14.13 209 THR A O 1
ATOM 1548 N N . ILE A 1 222 ? 79.434 31.038 38.213 1.00 11.90 210 ILE A N 1
ATOM 1549 C CA . ILE A 1 222 ? 79.146 30.666 36.823 1.00 11.12 210 ILE A CA 1
ATOM 1550 C C . ILE A 1 222 ? 79.373 29.160 36.747 1.00 12.63 210 ILE A C 1
ATOM 1551 O O . ILE A 1 22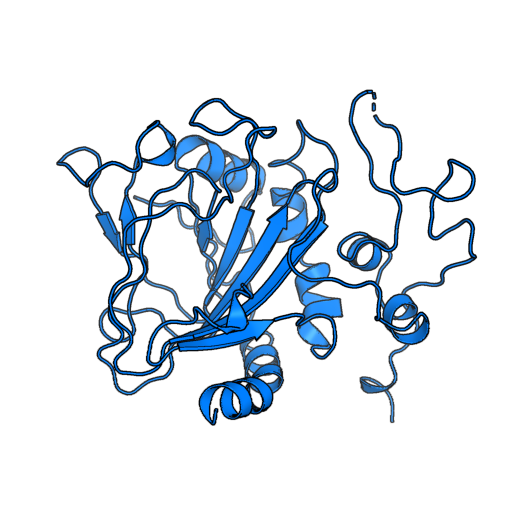2 ? 80.485 28.669 37.001 1.00 15.54 210 ILE A O 1
ATOM 1556 N N . VAL A 1 223 ? 78.290 28.444 36.476 1.00 13.36 211 VAL A N 1
ATOM 1557 C CA . VAL A 1 223 ? 78.270 26.993 36.555 1.00 12.68 211 VAL A CA 1
ATOM 1558 C C . VAL A 1 223 ? 78.164 26.425 35.134 1.00 13.87 211 VAL A C 1
ATOM 1559 O O . VAL A 1 223 ? 77.169 26.658 34.424 1.00 15.46 211 VAL A O 1
ATOM 1563 N N . SER A 1 224 ? 79.183 25.693 34.728 1.00 12.70 212 SER A N 1
ATOM 1564 C CA A SER A 1 224 ? 79.109 25.045 33.434 0.50 14.16 212 SER A CA 1
ATOM 1565 C CA B SER A 1 224 ? 79.184 24.966 33.451 0.50 13.48 212 SER A CA 1
ATOM 1566 C C . SER A 1 224 ? 78.182 23.829 33.494 1.00 15.06 212 SER A C 1
ATOM 1567 O O . SER A 1 224 ? 77.847 23.308 34.589 1.00 15.06 212 SER A O 1
ATOM 1572 N N . GLY A 1 225 ? 77.739 23.372 32.321 1.00 13.05 213 GLY A N 1
ATOM 1573 C CA . GLY A 1 225 ? 76.942 22.158 32.290 1.00 13.69 213 GLY A CA 1
ATOM 1574 C C . GLY A 1 225 ? 77.706 20.900 32.676 1.00 13.20 213 GLY A C 1
ATOM 1575 O O . GLY A 1 225 ? 77.099 19.837 32.805 1.00 18.00 213 GLY A O 1
ATOM 1576 N N . LYS A 1 226 ? 79.025 21.001 32.887 1.00 13.99 214 LYS A N 1
ATOM 1577 C CA . LYS A 1 226 ? 79.881 19.839 33.147 1.00 18.57 214 LYS A CA 1
ATOM 1578 C C . LYS A 1 226 ? 80.231 19.600 34.610 1.00 18.38 214 LYS A C 1
ATOM 1579 O O . LYS A 1 226 ? 80.769 18.547 34.942 1.00 21.02 214 LYS A O 1
ATOM 1585 N N . ILE A 1 227 ? 79.979 20.581 35.480 1.00 16.60 215 ILE A N 1
ATOM 1586 C CA . ILE A 1 227 ? 80.465 20.498 36.857 1.00 18.11 215 ILE A CA 1
ATOM 1587 C C . ILE A 1 227 ? 79.406 19.822 37.749 1.00 19.18 215 ILE A C 1
ATOM 1588 O O . ILE A 1 227 ? 78.240 20.191 37.719 1.00 19.18 215 ILE A O 1
ATOM 1593 N N . THR A 1 228 ? 79.831 18.810 38.491 1.00 19.57 216 THR A N 1
ATOM 1594 C CA . THR A 1 228 ? 78.956 18.081 39.443 1.00 19.34 216 THR A CA 1
ATOM 1595 C C . THR A 1 228 ? 78.776 18.896 40.693 1.00 18.21 216 THR A C 1
ATOM 1596 O O . THR A 1 228 ? 79.754 19.388 41.250 1.00 19.99 216 THR A O 1
ATOM 1600 N N . HIS A 1 229 ? 77.531 19.082 41.119 1.00 16.90 217 HIS A N 1
ATOM 1601 C CA . HIS A 1 229 ? 77.301 19.879 42.325 1.00 18.92 217 HIS A CA 1
ATOM 1602 C C . HIS A 1 229 ? 76.003 19.508 43.026 1.00 20.18 217 HIS A C 1
ATOM 1603 O O . HIS A 1 229 ? 75.214 18.729 42.508 1.00 17.23 217 HIS A O 1
ATOM 1610 N N . ARG A 1 230 ? 75.792 20.040 44.233 1.00 21.73 218 ARG A N 1
ATOM 1611 C CA . ARG A 1 230 ? 74.517 19.851 44.910 1.00 20.96 218 ARG A CA 1
ATOM 1612 C C . ARG A 1 230 ? 74.337 21.021 45.860 1.00 21.87 218 ARG A C 1
ATOM 1613 O O . ARG A 1 230 ? 75.311 21.456 46.487 1.00 21.94 218 ARG A O 1
ATOM 1621 N N . GLY A 1 231 ? 73.120 21.557 45.946 1.00 23.52 219 GLY A N 1
ATOM 1622 C CA . GLY A 1 231 ? 72.797 22.472 47.053 1.00 20.90 219 GLY A CA 1
ATOM 1623 C C . GLY A 1 231 ? 72.831 21.816 48.425 1.00 22.47 219 GLY A C 1
ATOM 1624 O O . GLY A 1 231 ? 72.730 20.585 48.572 1.00 23.58 219 GLY A O 1
ATOM 1625 N N . SER A 1 232 ? 72.983 22.650 49.449 1.00 24.43 220 SER A N 1
ATOM 1626 C CA . SER A 1 232 ? 73.080 22.187 50.843 1.00 25.84 220 SER A CA 1
ATOM 1627 C C . SER A 1 232 ? 71.742 22.389 51.553 1.00 23.96 220 SER A C 1
ATOM 1628 O O . SER A 1 232 ? 70.850 23.063 51.006 1.00 23.60 220 SER A O 1
ATOM 1631 N N . ASP A 1 233 ? 71.633 21.829 52.753 1.00 25.27 221 ASP A N 1
ATOM 1632 C CA . ASP A 1 233 ? 70.504 22.063 53.651 1.00 26.41 221 ASP A CA 1
ATOM 1633 C C . ASP A 1 233 ? 70.351 23.562 53.893 1.00 27.07 221 ASP A C 1
ATOM 1634 O O . ASP A 1 233 ? 71.352 24.259 54.012 1.00 27.40 221 ASP A O 1
ATOM 1639 N N . ASN A 1 234 ? 69.118 24.048 54.035 1.00 27.45 222 ASN A N 1
ATOM 1640 C CA . ASN A 1 234 ? 68.931 25.364 54.635 1.00 25.26 222 ASN A CA 1
ATOM 1641 C C . ASN A 1 234 ? 68.513 25.102 56.054 1.00 32.93 222 ASN A C 1
ATOM 1642 O O . ASN A 1 234 ? 67.377 24.725 56.322 1.00 32.34 222 ASN A O 1
ATOM 1647 N N . ARG A 1 235 ? 69.447 25.305 56.952 1.00 26.58 223 ARG A N 1
ATOM 1648 C CA . ARG A 1 235 ? 69.174 25.051 58.377 1.00 28.57 223 ARG A CA 1
ATOM 1649 C C . ARG A 1 235 ? 69.311 26.345 59.142 1.00 37.81 223 ARG A C 1
ATOM 1650 O O . ARG A 1 235 ? 69.872 26.409 60.244 1.00 42.06 223 ARG A O 1
ATOM 1658 N N . SER A 1 236 ? 68.752 27.384 58.549 1.00 28.61 224 SER A N 1
ATOM 1659 C CA . SER A 1 236 ? 68.738 28.712 59.144 1.00 29.51 224 SER A CA 1
ATOM 1660 C C . SER A 1 236 ? 67.301 29.118 59.315 1.00 30.77 224 SER A C 1
ATOM 1661 O O . SER A 1 236 ? 66.390 28.340 59.032 1.00 28.71 224 SER A O 1
ATOM 1664 N N . ASP A 1 237 ? 67.096 30.343 59.783 1.00 28.23 225 ASP A N 1
ATOM 1665 C CA . ASP A 1 237 ? 65.760 30.920 59.867 1.00 28.48 225 ASP A CA 1
ATOM 1666 C C . ASP A 1 237 ? 65.421 31.840 58.686 1.00 26.95 225 ASP A C 1
ATOM 1667 O O . ASP A 1 237 ? 64.438 32.566 58.727 1.00 32.16 225 ASP A O 1
ATOM 1672 N N . LYS A 1 238 ? 66.235 31.802 57.638 1.00 25.25 226 LYS A N 1
ATOM 1673 C CA . LYS A 1 238 ? 66.153 32.772 56.544 1.00 25.13 226 LYS A CA 1
ATOM 1674 C C . LYS A 1 238 ? 65.784 32.118 55.246 1.00 22.86 226 LYS A C 1
ATOM 1675 O O . LYS A 1 238 ? 66.058 30.949 55.049 1.00 23.25 226 LYS A O 1
ATOM 1681 N N . MET A 1 239 ? 65.172 32.890 54.352 1.00 21.57 227 MET A N 1
ATOM 1682 C CA . MET A 1 239 ? 64.972 32.464 52.977 1.00 23.88 227 MET A CA 1
ATOM 1683 C C . MET A 1 239 ? 66.287 32.580 52.214 1.00 26.88 227 MET A C 1
ATOM 1684 O O . MET A 1 239 ? 66.976 33.612 52.269 1.00 27.60 227 MET A O 1
ATOM 1689 N N . ARG A 1 240 ? 66.658 31.532 51.490 1.00 21.63 228 ARG A N 1
ATOM 1690 C CA A ARG A 1 240 ? 67.863 31.570 50.675 0.80 17.56 228 ARG A CA 1
ATOM 1691 C CA B ARG A 1 240 ? 67.868 31.590 50.673 0.20 20.89 228 ARG A CA 1
ATOM 1692 C C . ARG A 1 240 ? 67.467 31.679 49.216 1.00 18.47 228 ARG A C 1
ATOM 1693 O O . ARG A 1 240 ? 66.950 30.715 48.659 1.00 22.81 228 ARG A O 1
ATOM 1708 N N . ARG A 1 241 ? 67.724 32.836 48.593 1.00 15.56 229 ARG A N 1
ATOM 1709 C CA . ARG A 1 241 ? 67.282 33.034 47.188 1.00 15.60 229 ARG A CA 1
ATOM 1710 C C . ARG A 1 241 ? 68.415 33.090 46.193 1.00 16.66 229 ARG A C 1
ATOM 1711 O O . ARG A 1 241 ? 69.404 33.775 46.410 1.00 15.07 229 ARG A O 1
ATOM 1719 N N . ALA A 1 242 ? 68.247 32.380 45.085 1.00 15.17 230 ALA A N 1
ATOM 1720 C CA . ALA A 1 242 ? 69.242 32.365 44.026 1.00 14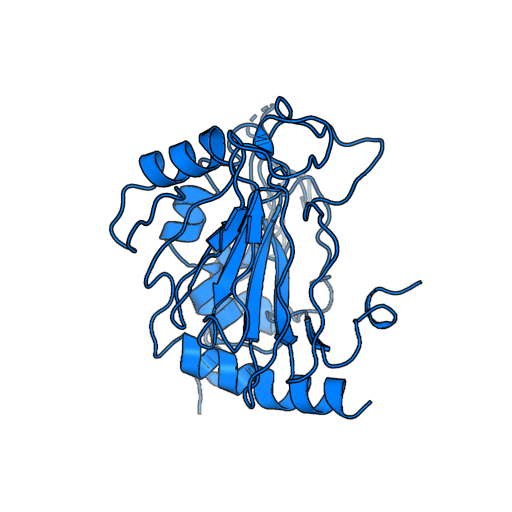.98 230 ALA A CA 1
ATOM 1721 C C . ALA A 1 242 ? 68.501 32.732 42.765 1.00 13.04 230 ALA A C 1
ATOM 1722 O O . ALA A 1 242 ? 67.321 32.363 42.613 1.00 15.32 230 ALA A O 1
ATOM 1724 N N . MET A 1 243 ? 69.191 33.444 41.886 1.00 11.61 231 MET A N 1
ATOM 1725 C CA . MET A 1 243 ? 68.629 33.713 40.543 1.00 12.84 231 MET A CA 1
ATOM 1726 C C . MET A 1 243 ? 69.523 33.060 39.499 1.00 12.02 231 MET A C 1
ATOM 1727 O O . MET A 1 243 ? 70.526 33.643 39.064 1.00 12.38 231 MET A O 1
ATOM 1732 N N . PRO A 1 244 ? 69.166 31.823 39.082 1.00 11.74 232 PRO A N 1
ATOM 1733 C CA . PRO A 1 244 ? 69.856 31.256 37.914 1.00 12.86 232 PRO A CA 1
ATOM 1734 C C . PRO A 1 244 ? 69.559 32.068 36.653 1.00 13.11 232 PRO A C 1
ATOM 1735 O O . PRO A 1 244 ? 68.381 32.263 36.337 1.00 12.40 232 PRO A O 1
ATOM 1739 N N . ILE A 1 245 ? 70.601 32.548 35.980 1.00 12.32 233 ILE A N 1
ATOM 1740 C CA . ILE A 1 245 ? 70.472 33.139 34.637 1.00 11.30 233 ILE A CA 1
ATOM 1741 C C . ILE A 1 245 ? 71.106 32.069 33.730 1.00 10.70 233 ILE A C 1
ATOM 1742 O O . ILE A 1 245 ? 72.332 31.980 33.601 1.00 11.60 233 ILE A O 1
ATOM 1747 N N . MET A 1 246 ? 70.252 31.210 33.169 1.00 12.07 234 MET A N 1
ATOM 1748 C CA . MET A 1 246 ? 70.701 30.073 32.373 1.00 9.56 234 MET A CA 1
ATOM 1749 C C . MET A 1 246 ? 70.830 30.493 30.910 1.00 10.94 234 MET A C 1
ATOM 1750 O O . MET A 1 246 ? 69.840 30.849 30.286 1.00 12.39 234 MET A O 1
ATOM 1755 N N . ILE A 1 24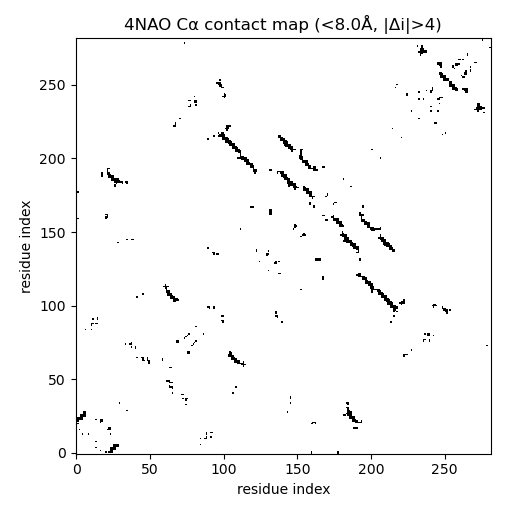7 ? 72.052 30.447 30.389 1.00 9.72 235 ILE A N 1
ATOM 1756 C CA . ILE A 1 247 ? 72.329 30.831 28.984 1.00 9.54 235 ILE A CA 1
ATOM 1757 C C . ILE A 1 247 ? 72.654 29.577 28.212 1.00 11.08 235 ILE A C 1
ATOM 1758 O O . ILE A 1 247 ? 73.400 28.699 28.683 1.00 11.59 235 ILE A O 1
ATOM 1763 N N . ILE A 1 248 ? 72.083 29.444 27.013 1.00 10.30 236 ILE A N 1
ATOM 1764 C CA . ILE A 1 248 ? 72.338 28.263 26.174 1.00 9.44 236 ILE A CA 1
ATOM 1765 C C . ILE A 1 248 ? 72.633 28.715 24.747 1.00 10.86 236 ILE A C 1
ATOM 1766 O O . ILE A 1 248 ? 72.264 29.802 24.350 1.00 11.48 236 ILE A O 1
ATOM 1771 N N . PRO A 1 249 ? 73.302 27.871 23.952 1.00 9.61 237 PRO A N 1
ATOM 1772 C CA . PRO A 1 249 ? 73.485 28.192 22.533 1.00 8.89 237 PRO A CA 1
ATOM 1773 C C . PRO A 1 249 ? 72.127 28.370 21.870 1.00 9.84 237 PRO A C 1
ATOM 1774 O O . PRO A 1 249 ? 71.154 27.635 22.158 1.00 11.17 237 PRO A O 1
ATOM 1778 N N . SER A 1 250 ? 72.055 29.333 20.944 1.00 10.81 238 SER A N 1
ATOM 1779 C CA A SER A 1 250 ? 70.735 29.667 20.428 0.50 9.64 238 SER A CA 1
ATOM 1780 C CA B SER A 1 250 ? 70.757 29.679 20.354 0.50 11.36 238 SER A CA 1
ATOM 1781 C C . SER A 1 250 ? 70.239 28.680 19.363 1.00 12.08 238 SER A C 1
ATOM 1782 O O . SER A 1 250 ? 69.122 28.823 18.880 1.00 11.99 238 SER A O 1
ATOM 1787 N N . ILE A 1 251 ? 71.045 27.673 19.024 1.00 9.96 239 ILE A N 1
ATOM 1788 C CA . ILE A 1 251 ? 70.531 26.546 18.258 1.00 9.96 239 ILE A CA 1
ATOM 1789 C C . ILE A 1 251 ? 69.600 25.649 19.086 1.00 9.86 239 ILE A C 1
ATOM 1790 O O . ILE A 1 251 ? 68.964 24.766 18.505 1.00 11.80 239 ILE A O 1
ATOM 1795 N N . LEU A 1 252 ? 69.543 25.860 20.402 1.00 9.21 240 LEU A N 1
ATOM 1796 C CA . LEU A 1 252 ? 68.702 25.040 21.284 1.00 9.63 240 LEU A CA 1
ATOM 1797 C C . LEU A 1 252 ? 67.518 25.808 21.841 1.00 9.84 240 LEU A C 1
ATOM 1798 O O . LEU A 1 252 ? 67.601 27.010 22.115 1.00 11.03 240 LEU A O 1
ATOM 1803 N N . THR A 1 253 ? 66.413 25.097 22.038 1.00 9.10 241 THR A N 1
ATOM 1804 C CA . THR A 1 253 ? 65.184 25.722 22.584 1.00 9.13 241 THR A CA 1
ATOM 1805 C C . THR A 1 253 ? 65.295 26.007 24.071 1.00 9.59 241 THR A C 1
ATOM 1806 O O . THR A 1 253 ? 65.630 25.105 24.855 1.00 11.16 241 THR A O 1
ATOM 1810 N N . PRO A 1 254 ? 64.969 27.238 24.467 1.00 9.32 242 PRO A N 1
ATOM 1811 C CA . PRO A 1 254 ? 64.925 27.581 25.905 1.00 10.03 242 PRO A CA 1
ATOM 1812 C C . PRO A 1 254 ? 63.898 26.794 26.705 1.00 10.06 242 PRO A C 1
ATOM 1813 O O . PRO A 1 254 ? 62.893 26.268 26.205 1.00 10.41 242 PRO A O 1
ATOM 1817 N N . PHE A 1 255 ? 64.162 26.694 28.017 1.00 9.85 243 PHE A N 1
ATOM 1818 C CA . PHE A 1 255 ? 63.147 26.166 28.882 1.00 10.02 243 PHE A CA 1
ATOM 1819 C C . PHE A 1 255 ? 61.949 27.103 29.040 1.00 10.46 243 PHE A C 1
ATOM 1820 O O . PHE A 1 255 ? 60.782 26.635 29.061 1.00 13.49 243 PHE A O 1
ATOM 1828 N N . ASP A 1 256 ? 62.215 28.412 29.196 1.00 12.85 244 ASP A N 1
ATOM 1829 C CA . ASP A 1 256 ? 61.142 29.413 29.385 1.00 14.31 244 ASP A CA 1
ATOM 1830 C C . ASP A 1 256 ? 60.699 30.001 28.038 1.00 13.07 244 ASP A C 1
ATOM 1831 O O . ASP A 1 256 ? 61.514 30.639 27.340 1.00 13.81 244 ASP A O 1
ATOM 1836 N N . ALA A 1 257 ? 59.426 29.797 27.697 1.00 12.22 245 ALA A N 1
ATOM 1837 C CA . ALA A 1 257 ? 58.853 30.420 26.494 1.00 14.50 245 ALA A CA 1
ATOM 1838 C C . ALA A 1 257 ? 58.777 31.937 26.593 1.00 13.82 245 ALA A C 1
ATOM 1839 O O . ALA A 1 257 ? 58.538 32.510 27.653 1.00 14.87 245 ALA A O 1
ATOM 1841 N N . THR A 1 258 ? 58.892 32.587 25.430 1.00 13.43 246 THR A N 1
ATOM 1842 C CA . THR A 1 258 ? 58.813 34.041 25.381 1.00 13.45 246 THR A CA 1
ATOM 1843 C C . THR A 1 258 ? 57.857 34.490 24.295 1.00 15.83 246 THR A C 1
ATOM 1844 O O . THR A 1 258 ? 57.693 35.696 24.063 1.00 17.25 246 THR A O 1
ATOM 1848 N N . CYS A 1 259 ? 57.193 33.523 23.650 1.00 13.80 247 CYS A N 1
ATOM 1849 C CA . CYS A 1 259 ? 56.278 33.809 22.548 1.00 13.81 247 CYS A CA 1
ATOM 1850 C C . CYS A 1 259 ? 55.030 34.619 22.886 1.00 20.47 247 CYS A C 1
ATOM 1851 O O . CYS A 1 259 ? 54.416 35.175 21.992 1.00 20.87 247 CYS A O 1
ATOM 1854 N N . HIS A 1 260 ? 54.645 34.694 24.161 1.00 18.56 248 HIS A N 1
ATOM 1855 C CA . HIS A 1 260 ? 53.456 35.439 24.557 1.00 20.43 248 HIS A CA 1
ATOM 1856 C C . HIS A 1 260 ? 53.746 36.899 24.882 1.00 19.89 248 HIS A C 1
ATOM 1857 O O . HIS A 1 260 ? 52.810 37.674 25.119 1.00 23.22 248 HIS A O 1
ATOM 1864 N N . LEU A 1 261 ? 55.020 37.278 24.940 1.00 19.10 249 LEU A N 1
ATOM 1865 C CA . LEU A 1 261 ? 55.358 38.660 25.318 1.00 19.03 249 LEU A CA 1
ATOM 1866 C C . LEU A 1 261 ? 54.823 39.617 24.253 1.00 22.56 249 LEU A C 1
ATOM 1867 O O . LEU A 1 261 ? 54.900 39.321 23.055 1.00 21.56 249 LEU A O 1
ATOM 1872 N N . SER A 1 262 ? 54.273 40.756 24.676 1.00 20.00 250 SER A N 1
ATOM 1873 C CA . SER A 1 262 ? 53.699 41.694 23.706 1.00 22.24 250 SER A CA 1
ATOM 1874 C C . SER A 1 262 ? 54.788 42.399 22.891 1.00 21.62 250 SER A C 1
ATOM 1875 O O . SER A 1 262 ? 55.901 42.626 23.387 1.00 21.36 250 SER A O 1
ATOM 1878 N N . ARG A 1 263 ? 54.449 42.804 21.670 1.00 23.74 251 ARG A N 1
ATOM 1879 C CA . ARG A 1 263 ? 55.411 43.545 20.861 1.00 26.13 251 ARG A CA 1
ATOM 1880 C C . ARG A 1 263 ? 55.761 44.853 21.575 1.00 24.65 251 ARG A C 1
ATOM 1881 O O . ARG A 1 263 ? 56.919 45.264 21.585 1.00 22.70 251 ARG A O 1
ATOM 1889 N N . GLU A 1 264 ? 54.768 45.469 22.209 1.00 24.94 252 GLU A N 1
ATOM 1890 C CA . GLU A 1 264 ? 55.009 46.637 23.078 1.00 25.10 252 GLU A CA 1
ATOM 1891 C C . GLU A 1 264 ? 56.151 46.442 24.084 1.00 24.72 252 GLU A C 1
ATOM 1892 O O . GLU A 1 264 ? 57.077 47.254 24.147 1.00 24.58 252 GLU A O 1
ATOM 1898 N N . LEU A 1 265 ? 56.082 45.379 24.878 1.00 22.00 253 LEU A N 1
ATOM 1899 C CA . LEU A 1 265 ? 57.114 45.111 25.864 1.00 21.45 253 LEU A CA 1
ATOM 1900 C C . LEU A 1 265 ? 58.446 44.851 25.173 1.00 18.59 253 LEU A C 1
ATOM 1901 O O . LEU A 1 265 ? 59.513 45.323 25.625 1.00 18.58 253 LEU A O 1
ATOM 1906 N N . VAL A 1 266 ? 58.403 44.056 24.099 1.00 18.57 254 VAL A N 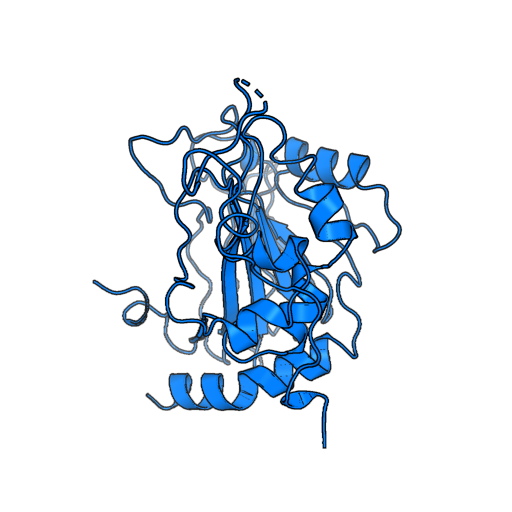1
ATOM 1907 C CA . VAL A 1 266 ? 59.641 43.659 23.431 1.00 15.52 254 VAL A CA 1
ATOM 1908 C C . VAL A 1 266 ? 60.342 44.893 22.855 1.00 16.80 254 VAL A C 1
ATOM 1909 O O . VAL A 1 266 ? 61.573 45.004 22.907 1.00 17.43 254 VAL A O 1
ATOM 1913 N N . GLU A 1 267 ? 59.557 45.847 22.363 1.00 17.47 255 GLU A N 1
ATOM 1914 C CA . GLU A 1 267 ? 60.124 47.045 21.759 1.00 18.33 255 GLU A CA 1
ATOM 1915 C C . GLU A 1 267 ? 60.750 48.005 22.772 1.00 20.36 255 GLU A C 1
ATOM 1916 O O . GLU A 1 267 ? 61.460 48.922 22.382 1.00 20.34 255 GLU A O 1
ATOM 1922 N N . THR A 1 268 ? 60.497 47.804 24.064 1.00 19.24 256 THR A N 1
ATOM 1923 C CA . THR A 1 268 ? 61.203 48.592 25.077 1.00 20.15 256 THR A CA 1
ATOM 1924 C C . THR A 1 268 ? 62.636 48.100 25.296 1.00 21.76 256 THR A C 1
ATOM 1925 O O . THR A 1 268 ? 63.432 48.784 25.963 1.00 18.93 256 THR A O 1
ATOM 1929 N N . MET A 1 269 ? 62.967 46.923 24.755 1.00 17.37 257 MET A N 1
ATOM 1930 C CA . MET A 1 269 ? 64.253 46.293 25.086 1.00 16.24 257 MET A CA 1
ATOM 1931 C C . MET A 1 269 ? 65.331 46.687 24.059 1.00 17.19 257 MET A C 1
ATOM 1932 O O . MET A 1 269 ? 65.002 47.157 22.981 1.00 18.05 257 MET A O 1
ATOM 1937 N N . THR A 1 270 ? 66.612 46.471 24.395 1.00 15.98 258 THR A N 1
ATOM 1938 C CA . THR A 1 270 ? 67.699 46.717 23.429 1.00 17.29 258 THR A CA 1
ATOM 1939 C C . THR A 1 270 ? 67.675 45.604 22.396 1.00 15.89 258 THR A C 1
ATOM 1940 O O . THR A 1 270 ? 67.132 44.546 22.669 1.00 16.60 258 THR A O 1
ATOM 1944 N N . PRO A 1 271 ? 68.252 45.840 21.202 1.00 16.88 259 PRO A N 1
ATOM 1945 C CA . PRO A 1 271 ? 68.345 44.746 20.224 1.00 14.91 259 PRO A CA 1
ATOM 1946 C C . PRO A 1 271 ? 69.032 43.503 20.798 1.00 16.60 259 PRO A C 1
ATOM 1947 O O . PRO A 1 271 ? 68.581 42.363 20.562 1.00 15.00 259 PRO A O 1
ATOM 1951 N N . LEU A 1 272 ? 70.078 43.697 21.604 1.00 16.01 260 LEU A N 1
ATOM 1952 C CA . LEU A 1 272 ? 70.742 42.549 22.236 1.00 17.27 260 LEU A CA 1
ATOM 1953 C C . LEU A 1 272 ? 69.808 41.781 23.152 1.00 13.40 260 LEU A C 1
ATOM 1954 O O . LEU A 1 272 ? 69.764 40.541 23.133 1.00 13.90 260 LEU A O 1
ATOM 1959 N N . ALA A 1 273 ? 69.060 42.494 23.984 1.00 13.82 261 ALA A N 1
ATOM 1960 C CA . ALA A 1 273 ? 68.181 41.795 24.918 1.00 14.41 261 ALA A CA 1
ATOM 1961 C C . ALA A 1 273 ? 67.026 41.133 24.161 1.00 13.31 261 ALA A C 1
ATOM 1962 O O . ALA A 1 273 ? 66.551 40.090 24.567 1.00 12.46 261 ALA A O 1
ATOM 1964 N N . GLN A 1 274 ? 66.590 41.744 23.057 1.00 13.85 262 GLN A N 1
ATOM 1965 C CA . GLN A 1 274 ? 65.555 41.119 22.215 1.00 12.10 262 GLN A CA 1
ATOM 1966 C C . GLN A 1 274 ? 66.076 39.804 21.664 1.00 13.44 262 GLN A C 1
ATOM 1967 O O . GLN A 1 274 ? 65.337 38.821 21.535 1.00 14.05 262 GLN A O 1
ATOM 1973 N N . LYS A 1 275 ? 67.360 39.794 21.322 1.00 14.23 263 LYS A N 1
ATOM 1974 C CA . LYS A 1 275 ? 67.971 38.581 20.791 1.00 12.87 263 LYS A CA 1
ATOM 1975 C C . LYS A 1 275 ? 68.016 37.508 21.891 1.00 12.58 263 LYS A C 1
ATOM 1976 O O . LYS A 1 275 ? 67.846 36.287 21.614 1.00 12.25 263 LYS A O 1
ATOM 1982 N N . MET A 1 276 ? 68.225 37.912 23.149 1.00 12.30 264 MET A N 1
ATOM 1983 C CA A MET A 1 276 ? 68.272 36.934 24.214 0.50 10.84 264 MET A CA 1
ATOM 1984 C CA B MET A 1 276 ? 68.235 36.976 24.269 0.50 11.61 264 MET A CA 1
ATOM 1985 C C . MET A 1 276 ? 66.906 36.276 24.462 1.00 11.04 264 MET A C 1
ATOM 1986 O O . MET A 1 276 ? 66.846 35.174 25.008 1.00 12.00 264 MET A O 1
ATOM 1995 N N . ILE A 1 277 ? 65.813 36.919 24.020 1.00 12.06 265 ILE A N 1
ATOM 1996 C CA . ILE A 1 277 ? 64.489 36.337 24.226 1.00 12.51 265 ILE A CA 1
ATOM 1997 C C . ILE A 1 277 ? 63.798 35.875 22.954 1.00 14.07 265 ILE A C 1
ATOM 1998 O O . ILE A 1 277 ? 62.570 35.796 22.897 1.00 13.16 265 ILE A O 1
ATOM 2003 N N . CYS A 1 278 ? 64.597 35.521 21.955 1.00 11.22 266 CYS A N 1
ATOM 2004 C CA . CYS A 1 278 ? 64.097 34.803 20.773 1.00 11.85 266 CYS A CA 1
ATOM 2005 C C . CYS A 1 278 ? 63.294 35.705 19.847 1.00 13.93 266 CYS A C 1
ATOM 2006 O O . CYS A 1 278 ? 62.402 35.227 19.140 1.00 14.53 266 CYS A O 1
ATOM 2009 N N . ARG A 1 279 ? 63.612 36.998 19.817 1.00 13.03 267 ARG A N 1
ATOM 2010 C CA A ARG A 1 279 ? 62.899 37.936 18.955 0.50 13.39 267 ARG A CA 1
ATOM 2011 C CA B ARG A 1 279 ? 62.888 37.924 18.940 0.50 13.33 267 ARG A CA 1
ATOM 2012 C C . ARG A 1 279 ? 63.779 38.476 17.832 1.00 16.46 267 ARG A C 1
ATOM 2013 O O . ARG A 1 279 ? 63.336 39.320 17.048 1.00 17.21 267 ARG A O 1
ATOM 2028 N N . ARG A 1 280 ? 65.023 37.991 17.754 1.00 14.26 268 ARG A N 1
ATOM 2029 C CA . ARG A 1 280 ? 65.896 38.395 16.632 1.00 15.11 268 ARG A CA 1
ATOM 2030 C C . ARG A 1 280 ? 66.557 37.161 16.026 1.00 13.18 268 ARG A C 1
ATOM 2031 O O . ARG A 1 280 ? 66.630 36.103 16.668 1.00 14.08 268 ARG A O 1
ATOM 2039 N N . SER A 1 281 ? 67.020 37.263 14.784 1.00 13.95 269 SER A N 1
ATOM 2040 C CA . SER A 1 281 ? 67.781 36.139 14.255 1.00 14.74 269 SER A CA 1
ATOM 2041 C C . SER A 1 281 ? 69.069 35.910 15.017 1.00 15.29 269 SER A C 1
ATOM 2042 O O . SER A 1 281 ? 69.578 36.821 15.663 1.00 15.86 269 SER A O 1
ATOM 2045 N N . VAL A 1 282 ? 69.571 34.674 14.946 1.00 14.29 270 VAL A N 1
ATOM 2046 C CA . VAL A 1 282 ? 70.791 34.301 15.685 1.00 12.79 270 VAL A CA 1
ATOM 2047 C C . VAL A 1 282 ? 71.790 33.661 14.707 1.00 16.67 270 VAL A C 1
ATOM 2048 O O . VAL A 1 282 ? 71.412 33.042 13.713 1.00 16.73 270 VAL A O 1
ATOM 2052 N N . MET A 1 283 ? 73.080 33.835 14.992 1.00 16.88 271 MET A N 1
ATOM 2053 C CA A MET A 1 283 ? 74.142 33.450 14.058 0.50 17.03 271 MET A CA 1
ATOM 2054 C CA B MET A 1 283 ? 74.089 33.427 14.030 0.50 16.11 271 MET A CA 1
ATOM 2055 C C . MET A 1 283 ? 74.671 32.058 14.375 1.00 23.59 271 MET A C 1
ATOM 2056 O O . MET A 1 283 ? 74.795 31.687 15.547 1.00 25.73 271 MET A O 1
ATOM 2065 N N . ILE A 1 284 ? 74.994 31.290 13.346 1.00 18.58 272 ILE A N 1
ATOM 2066 C CA . ILE A 1 284 ? 75.604 29.965 13.528 1.00 17.83 272 ILE A CA 1
ATOM 2067 C C . ILE A 1 284 ? 76.857 29.946 12.652 1.00 19.66 272 ILE A C 1
ATOM 2068 O O . ILE A 1 284 ? 76.878 30.562 11.578 1.00 22.86 272 ILE A O 1
ATOM 2073 N N . PRO A 1 285 ? 77.904 29.234 13.090 1.00 23.13 273 PRO A N 1
ATOM 2074 C CA . PRO A 1 285 ? 79.074 29.093 12.197 1.00 24.34 273 PRO A CA 1
ATOM 2075 C C . PRO A 1 285 ? 78.707 28.215 11.009 1.00 32.87 273 PRO A C 1
ATOM 2076 O O . PRO A 1 285 ? 77.888 27.306 11.139 1.00 35.98 273 PRO A O 1
ATOM 2080 N N . ALA A 1 286 ? 79.314 28.451 9.860 1.00 43.98 274 ALA A N 1
ATOM 2081 C CA . ALA A 1 286 ? 79.000 27.589 8.726 1.00 53.93 274 ALA A CA 1
ATOM 2082 C C . ALA A 1 286 ? 80.233 26.980 8.074 1.00 59.90 274 ALA A C 1
ATOM 2083 O O . ALA A 1 286 ? 80.221 25.800 7.719 1.00 66.24 274 ALA A O 1
ATOM 2085 N N . LYS A 1 293 ? 79.762 33.175 9.488 1.00 37.33 281 LYS A N 1
ATOM 2086 C CA . LYS A 1 293 ? 78.499 32.899 10.168 1.00 31.02 281 LYS A CA 1
ATOM 2087 C C . LYS A 1 293 ? 77.264 33.175 9.285 1.00 35.89 281 LYS A C 1
ATOM 2088 O O . LYS A 1 293 ? 77.290 34.056 8.419 1.00 39.35 281 LYS A O 1
ATOM 2094 N N . THR A 1 294 ? 76.175 32.444 9.508 1.00 24.69 282 THR A N 1
ATOM 2095 C CA . THR A 1 294 ? 74.934 32.754 8.810 1.00 20.37 282 THR A CA 1
ATOM 2096 C C . THR A 1 294 ? 73.804 32.732 9.816 1.00 26.31 282 THR A C 1
ATOM 2097 O O . THR A 1 294 ? 73.961 32.184 10.909 1.00 26.08 282 THR A O 1
ATOM 2101 N N . GLY A 1 295 ? 72.681 33.338 9.454 1.00 17.41 283 GLY A N 1
ATOM 2102 C CA . GLY A 1 295 ? 71.575 33.499 10.391 1.00 16.30 283 GLY A CA 1
ATOM 2103 C C . GLY A 1 295 ? 70.537 32.394 10.297 1.00 17.37 283 GLY A C 1
ATOM 2104 O O . GLY A 1 295 ? 70.305 31.840 9.204 1.00 16.59 283 GLY A O 1
ATOM 2105 N N . ILE A 1 296 ? 69.981 32.027 11.455 1.00 14.33 284 ILE A N 1
ATOM 2106 C CA . ILE A 1 296 ? 68.759 31.229 11.542 1.00 13.62 284 ILE A CA 1
ATOM 2107 C C . ILE A 1 296 ? 67.724 31.955 12.397 1.00 13.95 284 ILE A C 1
ATOM 2108 O O . ILE A 1 296 ? 68.016 33.005 12.994 1.00 13.76 284 ILE A O 1
ATOM 2113 N N . TRP A 1 297 ? 66.532 31.385 12.481 1.00 12.92 285 TRP A N 1
ATOM 2114 C CA . TRP A 1 297 ? 65.406 32.020 13.167 1.00 12.88 285 TRP A CA 1
ATOM 2115 C C . TRP A 1 297 ? 65.080 33.316 12.418 1.00 14.98 285 TRP A C 1
ATOM 2116 O O . TRP A 1 297 ? 65.252 34.469 12.905 1.00 13.30 285 TRP A O 1
ATOM 2127 N N . CYS A 1 298 ? 64.609 33.127 11.184 1.00 13.07 286 CYS A N 1
ATOM 2128 C CA . CYS A 1 298 ? 64.550 34.193 10.195 1.00 13.56 286 CYS A CA 1
ATOM 2129 C C . CYS A 1 298 ? 63.154 34.476 9.670 1.00 14.22 286 CYS A C 1
ATOM 2130 O O . CYS A 1 298 ? 62.219 33.688 9.853 1.00 14.33 286 CYS A O 1
ATOM 2133 N N . VAL A 1 299 ? 63.012 35.632 9.031 1.00 15.04 287 VAL A N 1
ATOM 2134 C CA . VAL A 1 299 ? 61.795 35.932 8.285 1.00 16.67 287 VAL A CA 1
ATOM 2135 C C . VAL A 1 299 ? 62.248 36.285 6.874 1.00 17.44 287 VAL A C 1
ATOM 2136 O O . VAL A 1 299 ? 63.137 37.119 6.691 1.00 17.61 287 VAL A O 1
ATOM 2140 N N . ASN A 1 300 ? 61.687 35.617 5.867 1.00 18.12 288 ASN A N 1
ATOM 2141 C CA . ASN A 1 300 ? 62.161 35.811 4.492 1.00 19.45 288 ASN A CA 1
ATOM 2142 C C . ASN A 1 300 ? 63.655 35.532 4.352 1.00 18.84 288 ASN A C 1
ATOM 2143 O O . ASN A 1 300 ? 64.342 36.161 3.507 1.00 20.60 288 ASN A O 1
ATOM 2148 N N . MET A 1 301 ? 64.145 34.579 5.164 1.00 17.27 289 MET A N 1
ATOM 2149 C CA . MET A 1 301 ? 65.561 34.163 5.145 1.00 19.01 289 MET A CA 1
ATOM 2150 C C . MET A 1 301 ? 66.461 35.320 5.538 1.00 21.20 289 MET A C 1
ATOM 2151 O O . MET A 1 301 ? 67.645 35.306 5.232 1.00 21.80 289 MET A O 1
ATOM 2156 N N . ARG A 1 302 ? 65.890 36.316 6.224 1.00 17.78 290 ARG A N 1
ATOM 2157 C CA . ARG A 1 302 ? 66.663 37.504 6.660 1.00 17.62 290 ARG A CA 1
ATOM 2158 C C . ARG A 1 302 ? 66.334 37.777 8.124 1.00 16.49 290 ARG A C 1
ATOM 2159 O O . ARG A 1 302 ? 65.655 36.993 8.749 1.00 17.23 290 ARG A O 1
ATOM 2167 N N . GLU A 1 303 ? 66.828 38.898 8.656 1.00 17.01 291 GLU A N 1
ATOM 2168 C CA . GLU A 1 303 ? 66.770 39.117 10.120 1.00 16.18 291 GLU A CA 1
ATOM 2169 C C . GLU A 1 303 ? 65.333 39.306 10.579 1.00 15.92 291 GLU A C 1
ATOM 2170 O O . GLU A 1 303 ? 64.593 40.144 10.030 1.00 17.81 291 GLU A O 1
ATOM 2176 N N . ALA A 1 304 ? 64.944 38.536 11.583 1.00 16.27 292 ALA A N 1
ATOM 2177 C CA . ALA A 1 304 ? 63.529 38.425 11.946 1.00 15.15 292 ALA A CA 1
ATOM 2178 C C . ALA A 1 304 ? 62.911 39.752 12.389 1.00 19.96 292 ALA A C 1
ATOM 2179 O O . ALA A 1 304 ? 61.784 40.081 11.990 1.00 21.87 292 ALA A O 1
ATOM 2181 N N . GLY A 1 305 ? 63.623 40.503 13.234 1.00 17.76 293 GLY A N 1
ATOM 2182 C CA . GLY A 1 305 ? 63.099 41.793 13.678 1.00 20.27 293 GLY A CA 1
ATOM 2183 C C . GLY A 1 305 ? 63.032 42.834 12.581 1.00 22.62 293 GLY A C 1
ATOM 2184 O O . GLY A 1 305 ? 62.035 43.557 12.445 1.00 21.94 293 GLY A O 1
ATOM 2185 N N . GLU A 1 306 ? 64.106 42.967 11.810 1.00 20.04 294 GLU A N 1
ATOM 2186 C CA A GLU A 1 306 ? 64.149 43.965 10.754 0.50 20.53 294 GLU A CA 1
ATOM 2187 C CA B GLU A 1 306 ? 64.137 43.979 10.764 0.50 20.52 294 GLU A CA 1
ATOM 2188 C C . GLU A 1 306 ? 63.040 43.729 9.736 1.00 21.14 294 GLU A C 1
ATOM 2189 O O . GLU A 1 306 ? 62.454 44.676 9.197 1.00 23.01 294 GLU A O 1
ATOM 2200 N N . GLN A 1 307 ? 62.741 42.456 9.473 1.00 20.03 295 GLN A N 1
ATOM 2201 C CA . GLN A 1 307 ? 61.728 42.185 8.445 1.00 22.21 295 GLN A CA 1
ATOM 2202 C C . GLN A 1 307 ? 60.315 42.575 8.877 1.00 24.37 295 GLN A C 1
ATOM 2203 O O . GLN A 1 307 ? 59.444 42.786 8.039 1.00 26.95 295 GLN A O 1
ATOM 2209 N N . ILE A 1 308 ? 60.080 42.675 10.181 1.00 21.29 296 ILE A N 1
ATOM 2210 C CA . ILE A 1 308 ? 58.749 43.086 10.634 1.00 22.68 296 ILE A CA 1
ATOM 2211 C C . ILE A 1 308 ? 58.744 44.520 11.164 1.00 25.75 296 ILE A C 1
ATOM 2212 O O . ILE A 1 308 ? 57.730 45.005 11.683 1.00 26.52 296 ILE A O 1
ATOM 2217 N N . GLY A 1 309 ? 59.874 45.213 11.036 1.00 23.74 297 GLY A N 1
ATOM 2218 C CA . GLY A 1 309 ? 59.975 46.581 11.507 1.00 25.09 297 GLY A CA 1
ATOM 2219 C C . GLY A 1 309 ? 60.005 46.696 13.024 1.00 24.46 297 GLY A C 1
ATOM 2220 O O . GLY A 1 309 ? 59.503 47.697 13.580 1.00 26.08 297 GLY A O 1
ATOM 2221 N N . LEU A 1 310 ? 60.605 45.713 13.692 1.00 22.27 298 LEU A N 1
ATOM 2222 C CA . LEU A 1 310 ? 60.630 45.687 15.151 1.00 21.76 298 LEU A CA 1
ATOM 2223 C C . LEU A 1 310 ? 61.423 46.881 15.690 1.00 25.23 298 LEU A C 1
ATOM 2224 O O . LEU A 1 310 ? 62.589 47.076 15.321 1.00 25.40 298 LEU A O 1
ATOM 2229 N N . LYS A 1 311 ? 60.800 47.691 16.546 1.00 23.76 299 LYS A N 1
ATOM 2230 C CA . LYS A 1 311 ? 61.511 48.799 17.183 1.00 24.68 299 LYS A CA 1
ATOM 2231 C C . LYS A 1 311 ? 62.305 48.299 18.419 1.00 23.65 299 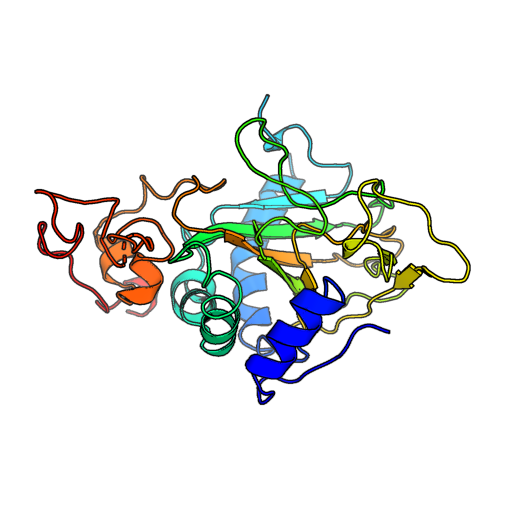LYS A C 1
ATOM 2232 O O . LYS A 1 311 ? 62.182 47.142 18.847 1.00 22.41 299 LYS A O 1
ATOM 2238 N N . SER A 1 312 ? 63.131 49.170 18.979 1.00 24.50 300 SER A N 1
ATOM 2239 C CA . SER A 1 312 ? 63.911 48.816 20.167 1.00 24.11 300 SER A CA 1
ATOM 2240 C C . SER A 1 312 ? 64.147 50.065 21.014 1.00 25.89 300 SER A C 1
ATOM 2241 O O . SER A 1 312 ? 64.044 51.186 20.521 1.00 27.28 300 SER A O 1
ATOM 2244 N N . ASN A 1 313 ? 64.447 49.876 22.294 1.00 26.16 301 ASN A N 1
ATOM 2245 C CA . ASN A 1 313 ? 64.761 51.014 23.173 1.00 28.04 301 ASN A CA 1
ATOM 2246 C C . ASN A 1 313 ? 63.636 52.023 23.349 1.00 29.61 301 ASN A C 1
ATOM 2247 O O . ASN A 1 313 ? 63.887 53.191 23.703 1.00 31.42 301 ASN A O 1
ATOM 2252 N N . GLN A 1 314 ? 62.399 51.578 23.146 1.00 29.27 302 GLN A N 1
ATOM 2253 C CA . GLN A 1 314 ? 61.246 52.448 23.359 1.00 31.12 302 GLN A CA 1
ATOM 2254 C C . GLN A 1 314 ? 60.981 52.631 24.845 1.00 32.46 302 GLN A C 1
ATOM 2255 O O . GLN A 1 314 ? 61.264 51.738 25.654 1.00 31.78 302 GLN A O 1
ATOM 2261 N N . ARG A 1 315 ? 60.452 53.783 25.217 1.00 34.67 303 ARG A N 1
ATOM 2262 C CA A ARG A 1 315 ? 60.210 54.058 26.636 0.50 36.35 303 ARG A CA 1
ATOM 2263 C CA B ARG A 1 315 ? 60.205 54.081 26.625 0.50 36.38 303 ARG A CA 1
ATOM 2264 C C . ARG A 1 315 ? 59.151 53.128 27.204 1.00 42.99 303 ARG A C 1
ATOM 2265 O O . ARG A 1 315 ? 58.113 52.890 26.576 1.00 36.57 303 ARG A O 1
ATOM 2280 N N . ALA A 1 316 ? 59.431 52.587 28.395 1.00 36.87 304 ALA A N 1
ATOM 2281 C CA . ALA A 1 316 ? 58.536 51.636 29.066 1.00 38.00 304 ALA A CA 1
ATOM 2282 C C . ALA A 1 316 ? 57.496 52.323 29.936 1.00 41.01 304 ALA A C 1
ATOM 2283 O O . ALA A 1 316 ? 57.792 53.307 30.633 1.00 42.19 304 ALA A O 1
ATOM 2285 N N . LYS A 1 317 ? 56.277 51.788 29.906 1.00 45.20 305 LYS A N 1
ATOM 2286 C CA . LYS A 1 317 ? 55.188 52.335 30.722 1.00 53.81 305 LYS A CA 1
ATOM 2287 C C . LYS A 1 317 ? 55.564 52.417 32.202 1.00 53.97 305 LYS A C 1
ATOM 2288 O O . LYS A 1 317 ? 55.189 53.370 32.897 1.00 53.91 305 LYS A O 1
ATOM 2294 N N . GLU A 1 318 ? 56.307 51.417 32.681 1.00 54.43 306 GLU A N 1
ATOM 2295 C CA . GLU A 1 318 ? 56.638 51.356 34.107 1.00 57.91 306 GLU A CA 1
ATOM 2296 C C . GLU A 1 318 ? 57.739 52.345 34.508 1.00 56.53 306 GLU A C 1
ATOM 2297 O O . GLU A 1 318 ? 57.965 52.576 35.694 1.00 59.49 306 GLU A O 1
ATOM 2303 N N . ASP A 1 319 ? 58.411 52.941 33.525 1.00 49.72 307 ASP A N 1
ATOM 2304 C CA . ASP A 1 319 ? 59.358 54.025 33.814 1.00 52.90 307 ASP A CA 1
ATOM 2305 C C . ASP A 1 319 ? 58.682 55.390 33.756 1.00 55.03 307 ASP A C 1
ATOM 2306 O O . ASP A 1 319 ? 59.249 56.396 34.191 1.00 55.68 307 ASP A O 1
ATOM 2311 N N . ALA A 1 320 ? 57.458 55.409 33.237 1.00 49.07 308 ALA A N 1
ATOM 2312 C CA . ALA A 1 320 ? 56.739 56.656 33.007 1.00 52.13 308 ALA A CA 1
ATOM 2313 C C . ALA A 1 320 ? 55.722 56.919 34.099 1.00 60.85 308 ALA A C 1
ATOM 2314 O O . ALA A 1 320 ? 55.305 55.999 34.809 1.00 63.74 308 ALA A O 1
ATOM 2316 N N . GLU A 1 321 ? 55.334 58.183 34.232 1.00 57.15 309 GLU A N 1
ATOM 2317 C CA . GLU A 1 321 ? 54.150 58.539 34.995 1.00 63.70 309 GLU A CA 1
ATOM 2318 C C . GLU A 1 321 ? 52.973 58.547 34.023 1.00 65.34 309 GLU A C 1
ATOM 2319 O O . GLU A 1 321 ? 52.989 59.283 33.035 1.00 64.30 309 GLU A O 1
#

Secondary structure (DSSP, 8-state):
---EEETTS-HHHHHHHHHHHSEEEEETSS-HHHHHHHHHHHHHHHHHHHT---GGGGPPTTEEEE--GGGT-HIIIIIGGG-HHHHHHHHHHTTTT--EEEEEE-EEEE-TTPPP---B-SSPP-TTS--STTSPP--EEEEEESS-B-TTT--EEEETTGGG-SS----BTTBPEEEE-B-TT-EEEEETT--EEPPP--SSS-EEEEEEEEEETTS--SS--TTS-HHHHHTS-HHHHHHTT-S-EEE---EEESEETTEEHHHHHT---SPPPGGG--

InterPro domains:
  IPR008775 Phytanoyl-CoA dioxygenase-like [PF05721] (29-230)

Foldseek 3Di:
DAEEAELPDDLVVVLVSCLVWQKHKYALLDPLVLLVQLCVQCVVVQVVQLVDVPVSVVADPQKGKDWPCLQGRPCCLAPVLVSPSVVVNQCVQCVQWFAKAFLIKMKMKRAAFRAKFDKAFPDDDDVVADDALPGRFFKKWFWFWSAWDDPQQWFKWWFTPQSHDRDLDDHDPVGHIDGDTGHGNMTMIGTSRIIIIIHHNNHRDITMIIIRMMGRPVDHHPDADVVRDLLSLQLGAPSSNVNRLQWWTAGPCRATDSDDVSHIRCVVVVRHHNDDDPVVDD

B-factor: mean 25.03, std 12.06, range [8.77, 74.11]

Radius of gyration: 18.67 Å; Cα contacts (8 Å, |Δi|>4): 644; chains: 1; bounding box: 42×48×55 Å

Solvent-accessible surface area: 14447 Å² total; per-residue (Å²): 91,13,102,108,29,51,89,167,29,77,26,73,70,0,31,110,1,4,92,84,41,0,0,0,0,0,74,34,2,3,60,104,109,30,10,118,98,2,25,148,45,1,52,68,40,1,125,56,38,79,132,178,220,194,118,77,110,119,48,78,121,95,21,0,64,20,39,46,2,5,49,73,0,58,3,0,13,37,54,1,2,41,19,118,11,2,17,90,0,0,154,21,13,2,97,124,24,8,19,23,17,9,1,36,1,0,0,29,5,16,1,55,41,8,98,70,86,175,35,57,59,38,27,77,193,100,152,175,41,157,86,25,38,144,15,51,25,10,2,0,6,0,26,0,0,3,34,54,3,57,85,96,4,1,60,9,3,2,0,35,25,0,4,128,46,122,105,68,17,116,43,65,100,120,40,63,44,37,116,2,20,9,140,51,0,12,0,1,0,2,0,4,28,0,0,12,46,9,16,39,2,170,14,120,108,77,11,26,2,0,1,0,11,0,19,4,5,99,38,116,21,113,10,56,15,116,109,15,60,104,102,33,0,22,16,0,38,65,71,0,0,48,2,0,19,56,32,5,0,57,41,63,126,171,68,28,64,149,53,55,103,180,162,49,13,0,127,72,72,47,15,119,27,94,83,203,4,158,100,80,41,214

Sequence (282 aa):
GTKRFSIQSDPVEIHRAIVEDGVAIIEGFLTPEEQVQKLNKDVDAPLKADREQFWLADFIPDHVARVHNLVVDFSHCFRHEILNHELLHKICRRLTFEEESGDYWLGYGAVIENGPGTTTEQKWHRDQPRYPLVKEGPDAPEGMLNFFTALTDFDAETGKTQYILGSNKRVELGEPDADHPIEYVGLKKPGDTTTIVSSGKITHRGSDNRSDKMRRRAMPIMIIPSSILTPFDATCHLSRELVETMTPLAQKMMICRRRSVMMIPAKTGIWCVNMREAGEEQIGLKSNQRRAKEDAE

Organism: Claviceps purpurea (strain 20.1) (NCBI:txid1111077)

CATH classification: 2.60.120.620

Nearest PDB structures (foldseek):
  4nao-assembly1_A-2  TM=1.004E+00  e=1.348E-62  Claviceps purpurea
  7vbq-assembly1_A  TM=9.395E-01  e=9.876E-31  Talaromyces purpureogenus
  7fcb-assembly1_C-2  TM=8.991E-01  e=1.162E-26  Aspergillus sp.
  7eyw-assembly1_B  TM=9.123E-01  e=1.426E-25  Aspergillus sp.
  7eyr-assembly2_B-3  TM=8.778E-01  e=8.332E-26  Aspergillus sp.